Protein AF-A0A182VSD7-F1 (afdb_monomer_lite)

Secondary structure (DSSP, 8-state):
----------S---------S-----S-------------------HHHHHHHHHHHTT--HHHHHHHHHHHHHHS-----SSHHHHTT--S-GGGTEEEETTEEEEE--HHHHHHHHTTT----TT-EEEEEEEE--EEEETTEEEEEEEEEEEETT-TTSPPEEEEEEEESSS-S-HHHHHHHHHHHHHHHHHH-EEETTEEEEEEEEEEE--HHHHHHHHT---TTSTT--SSB-PPPEEETTEEE-----SPBPPHHHHHTT------PPTT----TT-S--EEEBTT--EEEEEEEEE-SS-EEEEEEEES--EES--SSS-GGGGT-EE--GGGEEEEEEEEEGGGB-

Organism: NCBI:txid112268

Foldseek 3Di:
DDDDDDDDDDDDDFPDDPCQDDDDDDDDDDDDDDDDDDDDDDPPDQPLNVLLCVCVVVSHDQVVSLVVQVVCVVVHVRPDDNGVCVSNVPPPCPVVQWDDDVFFIKGFDADLNQCQGQCQVPDDDLAAEWAKEWEWEWAQGTPPALKIKTWTWIDTPPCPVRDITTGMITIHSDPHPDLCVHCVVVVVRVVVCQVFAHAYPNGGYHYDYPYYDYDQVRVCVNVVHDGCQAQCRDPFFRAGFDQDPNGTDRPDPPGHTDDPVCVLQCVDDDDDADDVFDDDPPDPPQWFAFPVLWIWGWDGWDDDPPWIKTKTWTQQDWDFPDPPPHTSVSNSDTDGDPVRTHPDIDIDTPVRTD

Structure (mmCIF, N/CA/C/O backbone):
data_AF-A0A182VSD7-F1
#
_entry.id   AF-A0A182VSD7-F1
#
loop_
_atom_site.group_PDB
_atom_site.id
_atom_site.type_symbol
_atom_site.label_atom_id
_atom_site.label_alt_id
_atom_site.label_comp_id
_atom_site.label_asym_id
_atom_site.label_entity_id
_atom_site.label_seq_id
_atom_site.pdbx_PDB_ins_code
_atom_site.Cartn_x
_atom_site.Cartn_y
_atom_site.Cartn_z
_atom_site.occupancy
_atom_site.B_iso_or_equiv
_atom_site.auth_seq_id
_atom_site.auth_comp_id
_atom_site.auth_asym_id
_atom_site.auth_atom_id
_atom_site.pdbx_PDB_model_num
ATOM 1 N N . MET A 1 1 ? -5.574 52.773 6.827 1.00 26.38 1 MET A N 1
ATOM 2 C CA . MET A 1 1 ? -6.339 51.513 6.931 1.00 26.38 1 MET A CA 1
ATOM 3 C C . MET A 1 1 ? -5.370 50.406 7.331 1.00 26.38 1 MET A C 1
ATOM 5 O O . MET A 1 1 ? -4.416 50.202 6.598 1.00 26.38 1 MET A O 1
ATOM 9 N N . SER A 1 2 ? -5.557 49.868 8.552 1.00 27.86 2 SER A N 1
ATOM 10 C CA . SER A 1 2 ? -4.953 48.666 9.195 1.00 27.86 2 SER A CA 1
ATOM 11 C C . SER A 1 2 ? -3.514 48.288 8.785 1.00 27.86 2 SER A C 1
ATOM 13 O O . SER A 1 2 ? -3.311 47.768 7.696 1.00 27.86 2 SER A O 1
ATOM 15 N N . LYS A 1 3 ? -2.428 48.509 9.543 1.00 22.25 3 LYS A N 1
ATOM 16 C CA . LYS A 1 3 ? -2.135 48.246 10.973 1.00 22.25 3 LYS A CA 1
ATOM 17 C C . LYS A 1 3 ? -2.594 46.872 11.489 1.00 22.25 3 LYS A C 1
ATOM 19 O O . LYS A 1 3 ? -3.781 46.580 11.423 1.00 22.25 3 LYS A O 1
ATOM 24 N N . GLN A 1 4 ? -1.624 46.184 12.124 1.00 22.81 4 GLN A N 1
ATOM 25 C CA . GLN A 1 4 ? -1.716 45.064 13.086 1.00 22.81 4 GLN A CA 1
ATOM 26 C C . GLN A 1 4 ? -1.918 43.659 12.460 1.00 22.81 4 GLN A C 1
ATOM 28 O O . GLN A 1 4 ? -2.940 43.416 11.846 1.00 22.81 4 GLN A O 1
ATOM 33 N N . TRP A 1 5 ? -1.004 42.675 12.534 1.00 20.84 5 TRP A N 1
ATOM 34 C CA . TRP A 1 5 ? 0.041 42.360 13.521 1.00 20.84 5 TRP A CA 1
ATOM 35 C C . TRP A 1 5 ? 1.254 41.640 12.894 1.00 20.84 5 TRP A C 1
ATOM 37 O O . TRP A 1 5 ? 1.109 40.665 12.164 1.00 20.84 5 TRP A O 1
ATOM 47 N N . ASN A 1 6 ? 2.451 42.100 13.257 1.00 21.78 6 ASN A N 1
ATOM 48 C CA . ASN A 1 6 ? 3.720 41.375 13.172 1.00 21.78 6 ASN A CA 1
ATOM 49 C C . ASN A 1 6 ? 4.036 40.797 14.569 1.00 21.78 6 ASN A C 1
ATOM 51 O O . ASN A 1 6 ? 3.666 41.423 15.565 1.00 21.78 6 ASN A O 1
ATOM 55 N N . THR A 1 7 ? 4.887 39.758 14.621 1.00 22.27 7 THR A N 1
ATOM 56 C CA . THR A 1 7 ? 5.664 39.264 15.798 1.00 22.27 7 THR A CA 1
ATOM 57 C C . THR A 1 7 ? 4.854 38.393 16.779 1.00 22.27 7 THR A C 1
ATOM 59 O O . THR A 1 7 ? 3.873 38.853 17.336 1.00 22.27 7 THR A O 1
ATOM 62 N N . VAL A 1 8 ? 5.149 37.110 17.038 1.00 22.02 8 VAL A N 1
ATOM 63 C CA . VAL A 1 8 ? 6.416 36.493 17.472 1.00 22.02 8 VAL A CA 1
ATOM 64 C C . VAL A 1 8 ? 6.520 35.067 16.905 1.00 22.02 8 VAL A C 1
ATOM 66 O O . VAL A 1 8 ? 5.714 34.197 17.217 1.00 22.02 8 VAL A O 1
ATOM 69 N N . VAL A 1 9 ? 7.539 34.815 16.082 1.00 25.80 9 VAL A N 1
ATOM 70 C CA . VAL A 1 9 ? 7.894 33.482 15.574 1.00 25.80 9 VAL A CA 1
ATOM 71 C C . VAL A 1 9 ? 8.989 32.919 16.475 1.00 25.80 9 VAL A C 1
ATOM 73 O O . VAL A 1 9 ? 10.157 33.254 16.300 1.00 25.80 9 VAL A O 1
ATOM 76 N N . LYS A 1 10 ? 8.612 32.101 17.460 1.00 22.38 10 LYS A N 1
ATOM 77 C CA . LYS A 1 10 ? 9.481 31.124 18.138 1.00 22.38 10 LYS A CA 1
ATOM 78 C C . LYS A 1 10 ? 8.613 30.138 18.933 1.00 22.38 10 LYS A C 1
ATOM 80 O O . LYS A 1 10 ? 7.819 30.567 19.763 1.00 22.38 10 LYS A O 1
ATOM 85 N N . SER A 1 11 ? 8.867 28.846 18.689 1.00 20.89 11 SER A N 1
ATOM 86 C CA . SER A 1 11 ? 8.422 27.635 19.418 1.00 20.89 11 SER A CA 1
ATOM 87 C C . SER A 1 11 ? 7.326 26.778 18.745 1.00 20.89 11 SER A C 1
ATOM 89 O O . SER A 1 11 ? 6.138 27.004 18.904 1.00 20.89 11 SER A O 1
ATOM 91 N N . THR A 1 12 ? 7.801 25.737 18.046 1.00 21.42 12 THR A N 1
ATOM 92 C CA . THR A 1 12 ? 7.261 24.356 18.022 1.00 21.42 12 THR A CA 1
ATOM 93 C C . THR A 1 12 ? 5.964 24.034 17.248 1.00 21.42 12 THR A C 1
ATOM 95 O O . THR A 1 12 ? 4.852 24.125 17.745 1.00 21.42 12 THR A O 1
ATOM 98 N N . ILE A 1 13 ? 6.180 23.552 16.017 1.00 22.30 13 ILE A N 1
ATOM 99 C CA . ILE A 1 13 ? 5.551 22.416 15.301 1.00 22.30 13 ILE A CA 1
ATOM 100 C C . ILE A 1 13 ? 4.433 21.658 16.053 1.00 22.30 13 ILE A C 1
ATOM 102 O O . ILE A 1 13 ? 4.729 21.046 17.067 1.00 22.30 13 ILE A O 1
ATOM 106 N N . VAL A 1 14 ? 3.231 21.558 15.461 1.00 22.22 14 VAL A N 1
ATOM 107 C CA . VAL A 1 14 ? 2.546 20.315 15.007 1.00 22.22 14 VAL A CA 1
ATOM 108 C C . VAL A 1 14 ? 1.333 20.742 14.169 1.00 22.22 14 VAL A C 1
ATOM 110 O O . VAL A 1 14 ? 0.416 21.377 14.672 1.00 22.22 14 VAL A O 1
ATOM 113 N N . MET A 1 15 ? 1.314 20.389 12.884 1.00 22.20 15 MET A N 1
ATOM 114 C CA . MET A 1 15 ? 0.132 20.529 12.029 1.00 22.20 15 MET A CA 1
ATOM 115 C C . MET A 1 15 ? 0.009 19.275 11.159 1.00 22.20 15 MET A C 1
ATOM 117 O O . MET A 1 15 ? 0.168 19.316 9.945 1.00 22.20 15 MET A O 1
ATOM 121 N N . ILE A 1 16 ? -0.242 18.156 11.836 1.00 24.41 16 ILE A N 1
ATOM 122 C CA . ILE A 1 16 ? -1.159 17.111 11.387 1.00 24.41 16 ILE A CA 1
ATOM 123 C C . ILE A 1 16 ? -2.093 16.884 12.560 1.00 24.41 16 ILE A C 1
ATOM 125 O O . ILE A 1 16 ? -1.619 16.541 13.635 1.00 24.41 16 ILE A O 1
ATOM 129 N N . LEU A 1 17 ? -3.384 17.117 12.349 1.00 22.53 17 LEU A N 1
ATOM 130 C CA . LEU A 1 17 ? -4.495 16.586 13.134 1.00 22.53 17 LEU A CA 1
ATOM 131 C C . LEU A 1 17 ? -5.787 16.900 12.355 1.00 22.53 17 LEU A C 1
ATOM 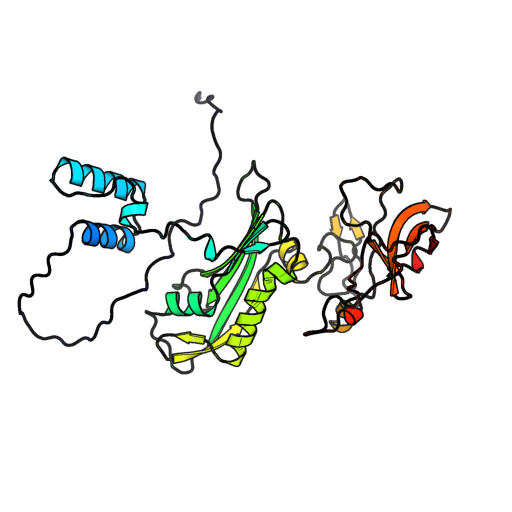133 O O . LEU A 1 17 ? -6.493 17.859 12.635 1.00 22.53 17 LEU A O 1
ATOM 137 N N . MET A 1 18 ? -6.076 16.086 11.341 1.00 22.00 18 MET A N 1
ATOM 138 C CA . MET A 1 18 ? -7.456 15.697 11.030 1.00 22.00 18 MET A CA 1
ATOM 139 C C . MET A 1 18 ? -7.531 14.174 11.146 1.00 22.00 18 MET A C 1
ATOM 141 O O . MET A 1 18 ? -7.678 13.442 10.179 1.00 22.00 18 MET A O 1
ATOM 145 N N . MET A 1 19 ? -7.293 13.724 12.376 1.00 23.72 19 MET A N 1
ATOM 146 C CA . MET A 1 19 ? -7.719 12.445 12.940 1.00 23.72 19 MET A CA 1
ATOM 147 C C . MET A 1 19 ? -7.783 12.661 14.460 1.00 23.72 19 MET A C 1
ATOM 149 O O . MET A 1 19 ? -6.848 12.395 15.207 1.00 23.72 19 MET A O 1
ATOM 153 N N . ARG A 1 20 ? -8.869 13.316 14.856 1.00 23.83 20 ARG A N 1
ATOM 154 C CA . ARG A 1 20 ? -9.459 13.467 16.192 1.00 23.83 20 ARG A CA 1
ATOM 155 C C . ARG A 1 20 ? -10.946 13.581 15.855 1.00 23.83 20 ARG A C 1
ATOM 157 O O . ARG A 1 20 ? -11.295 14.465 15.084 1.00 23.83 20 ARG A O 1
ATOM 164 N N . ASP A 1 21 ? -11.843 12.678 16.196 1.00 26.23 21 ASP A N 1
ATOM 165 C CA . ASP A 1 21 ? -11.829 11.605 17.173 1.00 26.23 21 ASP A CA 1
ATOM 166 C C . ASP A 1 21 ? -12.885 10.588 16.722 1.00 26.23 21 ASP A C 1
ATOM 168 O O . ASP A 1 21 ? -14.060 10.936 16.713 1.00 26.23 21 ASP A O 1
ATOM 172 N N . VAL A 1 22 ? -12.489 9.376 16.332 1.00 26.02 22 VAL A N 1
ATOM 173 C CA . VAL A 1 22 ? -13.340 8.171 16.335 1.00 26.02 22 VAL A CA 1
ATOM 174 C C . VAL A 1 22 ? -12.372 6.995 16.333 1.00 26.02 22 VAL A C 1
ATOM 176 O O . VAL A 1 22 ? -11.697 6.799 15.336 1.00 26.02 22 VAL A O 1
ATOM 179 N N . PHE A 1 23 ? -12.202 6.316 17.463 1.00 23.83 23 PHE A N 1
ATOM 180 C CA . PHE A 1 23 ? -11.797 4.906 17.588 1.00 23.83 23 PHE A CA 1
ATOM 181 C C . PHE A 1 23 ? -11.656 4.618 19.083 1.00 23.83 23 PHE A C 1
ATOM 183 O O . PHE A 1 23 ? -10.552 4.672 19.620 1.00 23.83 23 PHE A O 1
ATOM 190 N N . PHE A 1 24 ? -12.780 4.377 19.761 1.00 23.77 24 PHE A N 1
ATOM 191 C CA . PHE A 1 24 ? -12.901 3.334 20.786 1.00 23.77 24 PHE A CA 1
ATOM 192 C C . PHE A 1 24 ? -14.324 3.309 21.354 1.00 23.77 24 PHE A C 1
ATOM 194 O O . PHE A 1 24 ? -14.708 4.241 22.052 1.00 23.77 24 PHE A O 1
ATOM 201 N N . ILE A 1 25 ? -15.047 2.237 21.038 1.00 22.42 25 ILE A N 1
ATOM 202 C CA . ILE A 1 25 ? -16.186 1.555 21.688 1.00 22.42 25 ILE A CA 1
ATOM 203 C C . ILE A 1 25 ? -16.702 0.703 20.511 1.00 22.42 25 ILE A C 1
ATOM 205 O O . ILE A 1 25 ? -17.089 1.267 19.503 1.00 22.42 25 ILE A O 1
ATOM 209 N N . ASP A 1 26 ? -16.448 -0.605 20.450 1.00 23.33 26 ASP A N 1
ATOM 210 C CA . ASP A 1 26 ? -17.135 -1.567 21.307 1.00 23.33 26 ASP A CA 1
ATOM 211 C C . ASP A 1 26 ? -16.256 -2.631 21.940 1.00 23.33 26 ASP A C 1
ATOM 213 O O . ASP A 1 26 ? -15.669 -3.493 21.289 1.00 23.33 26 ASP A O 1
ATOM 217 N N . TYR A 1 27 ? -16.265 -2.625 23.265 1.00 26.83 27 TYR A N 1
ATOM 218 C CA . TYR A 1 27 ? -16.143 -3.854 24.021 1.00 26.83 27 TYR A CA 1
ATOM 219 C C . TYR A 1 27 ? -17.013 -3.697 25.269 1.00 26.83 27 TYR A C 1
ATOM 221 O O . TYR A 1 27 ? -16.770 -2.796 26.073 1.00 26.83 27 TYR A O 1
ATOM 229 N N . LEU A 1 28 ? -17.984 -4.608 25.395 1.00 27.83 28 LEU A N 1
ATOM 230 C CA . LEU A 1 28 ? -18.930 -4.818 26.499 1.00 27.83 28 LEU A CA 1
ATOM 231 C C . LEU A 1 28 ? -20.145 -3.882 26.522 1.00 27.83 28 LEU A C 1
ATOM 233 O O . LEU A 1 28 ? -20.058 -2.766 27.023 1.00 27.83 28 LEU A O 1
ATOM 237 N N . ILE A 1 29 ? -21.286 -4.406 26.064 1.00 25.20 29 ILE A N 1
ATOM 238 C CA . ILE A 1 29 ? -22.484 -4.669 26.882 1.00 25.20 29 ILE A CA 1
ATOM 239 C C . ILE A 1 29 ? -23.302 -5.740 26.133 1.00 25.20 29 ILE A C 1
ATOM 241 O O . ILE A 1 29 ? -23.737 -5.519 25.008 1.00 25.20 29 ILE A O 1
ATOM 245 N N . GLU A 1 30 ? -23.462 -6.916 26.742 1.00 29.72 30 GLU A N 1
ATOM 246 C CA . GLU A 1 30 ? -24.570 -7.822 26.425 1.00 29.72 30 GLU A CA 1
ATOM 247 C C . GLU A 1 30 ? -25.862 -7.121 26.863 1.00 29.72 30 GLU A C 1
ATOM 249 O O . GLU A 1 30 ? -25.995 -6.768 28.035 1.00 29.72 30 GLU A O 1
ATOM 254 N N . SER A 1 31 ? -26.800 -6.898 25.943 1.00 28.53 31 SER A N 1
ATOM 255 C CA . SER A 1 31 ? -28.176 -6.529 26.281 1.00 28.53 31 SER A CA 1
ATOM 256 C C . SER A 1 31 ? -29.103 -7.665 25.862 1.00 28.53 31 SER A C 1
ATOM 258 O O . SER A 1 31 ? -29.384 -7.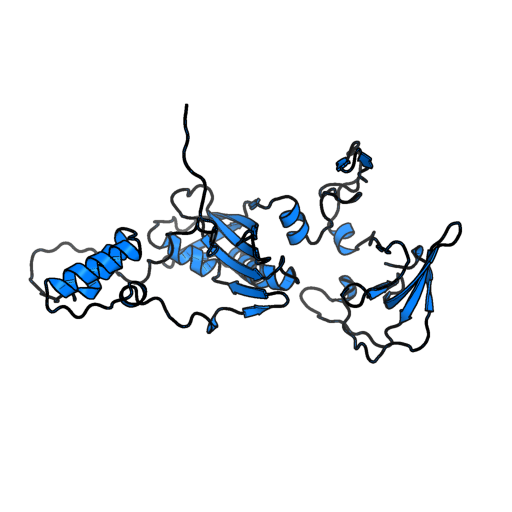857 24.679 1.00 28.53 31 SER A O 1
ATOM 260 N N . SER A 1 32 ? -29.546 -8.447 26.843 1.00 28.36 32 SER A N 1
ATOM 261 C CA . SER A 1 32 ? -30.784 -9.214 26.760 1.00 28.36 32 SER A CA 1
ATOM 262 C C . SER A 1 32 ? -31.925 -8.295 27.193 1.00 28.36 32 SER A C 1
ATOM 264 O O . SER A 1 32 ? -31.972 -7.889 28.356 1.00 28.36 32 SER A O 1
ATOM 266 N N . ASP A 1 33 ? -32.805 -7.953 26.258 1.00 30.44 33 ASP A N 1
ATOM 267 C CA . ASP A 1 33 ? -34.030 -7.202 26.520 1.00 30.44 33 ASP A CA 1
ATOM 268 C C . ASP A 1 33 ? -35.103 -8.141 27.087 1.00 30.44 33 ASP A C 1
ATOM 270 O O . ASP A 1 33 ? -35.626 -8.975 26.354 1.00 30.44 33 ASP A O 1
ATOM 274 N N . GLU A 1 34 ? -35.471 -7.975 28.358 1.00 30.81 34 GLU A N 1
ATOM 275 C CA . GLU A 1 34 ? -36.829 -8.267 28.832 1.00 30.81 34 GLU A CA 1
ATOM 276 C C . GLU A 1 34 ? -37.270 -7.155 29.798 1.00 30.81 34 GLU A C 1
ATOM 278 O O . GLU A 1 34 ? -36.647 -6.900 30.829 1.00 30.81 34 GLU A O 1
ATOM 283 N N . GLU A 1 35 ? -38.337 -6.452 29.416 1.00 36.94 35 GLU A N 1
ATOM 284 C CA . GLU A 1 35 ? -39.030 -5.444 30.216 1.00 36.94 35 GLU A CA 1
ATOM 285 C C . GLU A 1 35 ? -39.763 -6.113 31.387 1.00 36.94 35 GLU A C 1
ATOM 287 O O . GLU A 1 35 ? -40.806 -6.725 31.168 1.00 36.94 35 GLU A O 1
ATOM 292 N N . GLN A 1 36 ? -39.287 -5.948 32.627 1.00 28.50 36 GLN A N 1
ATOM 293 C CA . GLN A 1 36 ? -40.135 -6.037 33.823 1.00 28.50 36 GLN A CA 1
ATOM 294 C C . GLN A 1 36 ? -39.717 -5.023 34.895 1.00 28.50 36 GLN A C 1
ATOM 296 O O . GLN A 1 36 ? -38.549 -4.673 35.058 1.00 28.50 36 GLN A O 1
ATOM 301 N N . GLU A 1 37 ? -40.738 -4.504 35.570 1.00 29.53 37 GLU A N 1
ATOM 302 C CA . GLU A 1 37 ? -40.733 -3.367 36.481 1.00 29.53 37 GLU A CA 1
ATOM 303 C C . GLU A 1 37 ? -39.852 -3.551 37.729 1.00 29.53 37 GLU A C 1
ATOM 305 O O . GLU A 1 37 ? -39.796 -4.615 38.333 1.00 29.53 37 GLU A O 1
ATOM 310 N N . ALA A 1 38 ? -39.220 -2.438 38.117 1.00 34.38 38 ALA A N 1
ATOM 311 C CA . ALA A 1 38 ? -38.738 -2.060 39.446 1.00 34.38 38 ALA A CA 1
ATOM 312 C C . ALA A 1 38 ? -38.321 -3.176 40.428 1.00 34.38 38 ALA A C 1
ATOM 314 O O . ALA A 1 38 ? -39.108 -3.599 41.267 1.00 34.38 38 ALA A O 1
ATOM 315 N N . GLU A 1 39 ? -37.012 -3.442 40.498 1.00 28.22 39 GLU A N 1
ATOM 316 C CA . GLU A 1 39 ? -36.363 -3.740 41.777 1.00 28.22 39 GLU A CA 1
ATOM 317 C C . GLU A 1 39 ? -34.960 -3.120 41.850 1.00 28.22 39 GLU A C 1
ATOM 319 O O . GLU A 1 39 ? -34.133 -3.173 40.940 1.00 28.22 39 GLU A O 1
ATOM 324 N N . GLN A 1 40 ? -34.742 -2.418 42.952 1.00 39.00 40 GLN A N 1
ATOM 325 C CA . GLN A 1 40 ? -33.703 -1.428 43.161 1.00 39.00 40 GLN A CA 1
ATOM 326 C C . GLN A 1 40 ? -32.383 -2.099 43.556 1.00 39.00 40 GLN A C 1
ATOM 328 O O . GLN A 1 40 ? -32.070 -2.211 44.736 1.00 39.00 40 GLN A O 1
ATOM 333 N N . ASN A 1 41 ? -31.574 -2.501 42.573 1.00 28.16 41 ASN A N 1
ATOM 334 C CA . ASN A 1 41 ? -30.192 -2.927 42.813 1.00 28.16 41 ASN A CA 1
ATOM 335 C C . ASN A 1 41 ? -29.226 -1.758 42.597 1.00 28.16 41 ASN A C 1
ATOM 337 O O . ASN A 1 41 ? -28.762 -1.461 41.499 1.00 28.16 41 ASN A O 1
ATOM 341 N N . ASN A 1 42 ? -28.958 -1.067 43.701 1.00 35.56 42 ASN A N 1
ATOM 342 C CA . ASN A 1 42 ? -28.087 0.093 43.811 1.00 35.56 42 ASN A CA 1
ATOM 343 C C . ASN A 1 42 ? -26.607 -0.324 43.650 1.00 35.56 42 ASN A C 1
ATOM 345 O O . ASN A 1 42 ? -25.880 -0.466 44.631 1.00 35.56 42 ASN A O 1
ATOM 349 N N . THR A 1 43 ? -26.143 -0.561 42.420 1.00 39.31 43 THR A N 1
ATOM 350 C CA . THR A 1 43 ? -24.701 -0.620 42.139 1.00 39.31 43 THR A CA 1
ATOM 351 C C . THR A 1 43 ? -24.173 0.809 42.064 1.00 39.31 43 THR A C 1
ATOM 353 O O . THR A 1 43 ? -24.402 1.499 41.070 1.00 39.31 43 THR A O 1
ATOM 356 N N . GLU A 1 44 ? -23.490 1.273 43.113 1.00 41.84 44 GLU A N 1
ATOM 357 C CA . GLU A 1 44 ? -22.767 2.550 43.105 1.00 41.84 44 GLU A CA 1
ATOM 358 C C . GLU A 1 44 ? -21.820 2.607 41.896 1.00 41.84 44 GLU A C 1
ATOM 360 O O . GLU A 1 44 ? -20.754 1.989 41.873 1.00 41.84 44 GLU A O 1
ATOM 365 N N . PHE A 1 45 ? -22.195 3.360 40.864 1.00 55.25 45 PHE A N 1
ATOM 366 C CA . PHE A 1 45 ? -21.272 3.677 39.786 1.00 55.25 45 PHE A CA 1
ATOM 367 C C . PHE A 1 45 ? -20.210 4.635 40.314 1.00 55.25 45 PHE A C 1
ATOM 369 O O . PHE A 1 45 ? -20.526 5.732 40.775 1.00 55.25 45 PHE A O 1
ATOM 376 N N . SER A 1 46 ? -18.936 4.248 40.217 1.00 78.06 46 SER A N 1
ATOM 377 C CA . SER A 1 46 ? -17.854 5.148 40.607 1.00 78.06 46 SER A CA 1
ATOM 378 C C . SER A 1 46 ? -17.906 6.427 39.758 1.00 78.06 46 SER A C 1
ATOM 380 O O . SER A 1 46 ? -18.153 6.388 38.548 1.00 78.06 46 SER A O 1
ATOM 382 N N . VAL A 1 47 ? -17.640 7.580 40.380 1.00 80.19 47 VAL A N 1
ATOM 383 C CA . VAL A 1 47 ? -17.602 8.888 39.696 1.00 80.19 47 VAL A CA 1
ATOM 384 C C . VAL A 1 47 ? -16.647 8.860 38.494 1.00 80.19 47 VAL A C 1
ATOM 386 O O . VAL A 1 47 ? -16.908 9.493 37.473 1.00 80.19 47 VAL A O 1
ATOM 389 N N . GLN A 1 48 ? -15.572 8.065 38.576 1.00 84.12 48 GLN A N 1
ATOM 390 C CA . GLN A 1 48 ? -14.641 7.844 37.469 1.00 84.12 48 GLN A CA 1
ATOM 391 C C . GLN A 1 48 ? -15.303 7.145 36.274 1.00 84.12 48 GLN A C 1
ATOM 393 O O . GLN A 1 48 ? -15.098 7.572 35.140 1.00 84.12 48 GLN A O 1
ATOM 398 N N . ASP A 1 49 ? -16.104 6.103 36.503 1.00 81.69 49 ASP A N 1
ATOM 399 C CA . ASP A 1 49 ? -16.747 5.337 35.428 1.00 81.69 49 ASP A CA 1
ATOM 400 C C . ASP A 1 49 ? -17.884 6.114 34.759 1.00 81.69 49 ASP A C 1
ATOM 402 O O . ASP A 1 49 ? -18.121 5.959 33.558 1.00 81.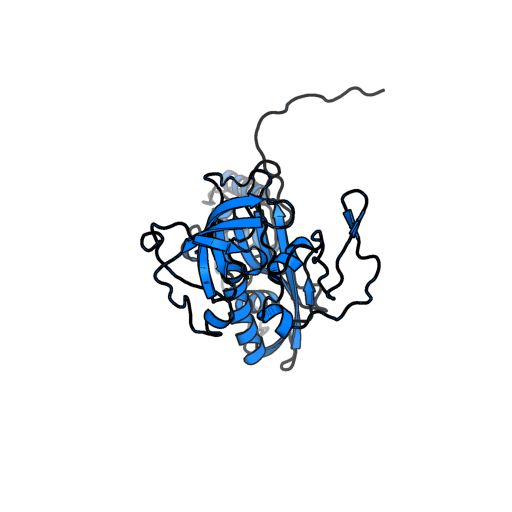69 49 ASP A O 1
ATOM 406 N N . ALA A 1 50 ? -18.582 6.963 35.517 1.00 83.56 50 ALA A N 1
ATOM 407 C CA . ALA A 1 50 ? -19.580 7.883 34.979 1.00 83.56 50 ALA A CA 1
ATOM 408 C C . ALA A 1 50 ? -18.925 8.958 34.093 1.00 83.56 50 ALA A C 1
ATOM 410 O O . ALA A 1 50 ? -19.319 9.134 32.939 1.00 83.56 50 ALA A O 1
ATOM 411 N N . LEU A 1 51 ? -17.865 9.610 34.587 1.00 87.25 51 LEU A N 1
ATOM 412 C CA . LEU A 1 51 ? -17.100 10.606 33.827 1.00 87.25 51 LEU A CA 1
ATOM 413 C C . LEU A 1 51 ? -16.462 10.015 32.574 1.00 87.25 51 LEU A C 1
ATOM 415 O O . LEU A 1 51 ? -16.495 10.634 31.515 1.00 87.25 51 LEU A O 1
ATOM 419 N N . ARG A 1 52 ? -15.905 8.806 32.676 1.00 82.88 52 ARG A N 1
ATOM 420 C CA . ARG A 1 52 ? -15.332 8.090 31.537 1.00 82.88 52 ARG A CA 1
ATOM 421 C C . ARG A 1 52 ? -16.389 7.844 30.459 1.00 82.88 52 ARG A C 1
ATOM 423 O O . ARG A 1 52 ? -16.138 8.142 29.297 1.00 82.88 52 ARG A O 1
ATOM 430 N N . ARG A 1 53 ? -17.567 7.327 30.823 1.00 79.25 53 ARG A N 1
ATOM 431 C CA . ARG A 1 53 ? -18.653 7.076 29.859 1.00 79.25 53 ARG A CA 1
ATOM 432 C C . ARG A 1 53 ? -19.178 8.357 29.235 1.00 79.25 53 ARG A C 1
ATOM 434 O O . ARG A 1 53 ? -19.387 8.392 28.027 1.00 79.25 53 ARG A O 1
ATOM 441 N N . TRP A 1 54 ? -19.332 9.420 30.016 1.00 88.31 54 TRP A N 1
ATOM 442 C CA . TRP A 1 54 ? -19.684 10.731 29.480 1.00 88.31 54 TRP A CA 1
ATOM 443 C C . TRP A 1 54 ? -18.641 11.223 28.467 1.00 88.31 54 TRP A C 1
ATOM 445 O O . TRP A 1 54 ? -18.997 11.571 27.343 1.00 88.31 54 TRP A O 1
ATOM 455 N N . ALA A 1 55 ? -17.358 11.168 28.834 1.00 85.12 55 ALA A N 1
ATOM 456 C CA . ALA A 1 55 ? -16.263 11.638 27.996 1.00 85.12 55 ALA A CA 1
ATOM 457 C C . ALA A 1 55 ? -16.215 10.910 26.647 1.00 85.12 55 ALA A C 1
ATOM 459 O O . ALA A 1 55 ? -16.047 11.553 25.614 1.00 85.12 55 ALA A O 1
ATOM 460 N N . ILE A 1 56 ? -16.410 9.586 26.655 1.00 73.62 56 ILE A N 1
ATOM 461 C CA . ILE A 1 56 ? -16.392 8.790 25.425 1.00 73.62 56 ILE A CA 1
ATOM 462 C C . ILE A 1 56 ? -17.688 8.982 24.624 1.00 73.62 56 ILE A C 1
ATOM 464 O O . ILE A 1 56 ? -17.630 9.288 23.438 1.00 73.62 56 ILE A O 1
ATOM 468 N N . SER A 1 57 ? -18.862 8.881 25.258 1.00 67.69 57 SER A N 1
ATOM 469 C CA . SER A 1 57 ? -20.157 8.990 24.557 1.00 67.69 57 SER A CA 1
ATOM 470 C C . SER A 1 57 ? -20.396 10.358 23.915 1.00 67.69 57 SER A C 1
ATOM 472 O O . SER A 1 57 ? -21.113 10.460 22.923 1.00 67.69 57 SER A O 1
ATOM 474 N N . LYS A 1 58 ? -19.815 11.423 24.478 1.00 78.00 58 LYS A N 1
ATOM 475 C CA . LYS A 1 58 ? -19.920 12.791 23.954 1.00 78.00 58 LYS A CA 1
ATOM 476 C C . LYS A 1 58 ? -18.672 13.261 23.221 1.00 78.00 58 LYS A C 1
ATOM 478 O O . LYS A 1 58 ? -18.585 14.452 22.932 1.00 78.00 58 LYS A O 1
ATOM 483 N N . ASN A 1 59 ? -17.735 12.357 22.938 1.00 70.50 59 ASN A N 1
ATOM 484 C CA . ASN A 1 59 ? -16.513 12.637 22.192 1.00 70.50 59 ASN A CA 1
ATOM 485 C C . ASN A 1 59 ? -15.767 13.890 22.696 1.00 70.50 59 ASN A C 1
ATOM 487 O O . ASN A 1 59 ? -15.496 14.832 21.952 1.00 70.50 59 ASN A O 1
ATOM 491 N N . GLN A 1 60 ? -15.547 13.955 24.009 1.00 83.88 60 GLN A N 1
ATOM 492 C CA . GLN A 1 60 ? -15.000 15.139 24.669 1.00 83.88 60 GLN A CA 1
ATOM 493 C C . GLN A 1 60 ? -13.489 15.254 24.466 1.00 83.88 60 GLN A C 1
ATOM 495 O O . GLN A 1 60 ? -12.766 14.258 24.433 1.00 83.88 60 GLN A O 1
ATOM 500 N N . THR A 1 61 ? -12.992 16.489 24.395 1.00 80.69 61 THR A N 1
ATOM 501 C CA . THR A 1 61 ? -11.551 16.738 24.269 1.00 80.69 61 THR A CA 1
ATOM 502 C C . THR A 1 61 ? -10.821 16.446 25.581 1.00 80.69 61 THR A C 1
ATOM 504 O O . THR A 1 61 ? -11.397 16.572 26.662 1.00 80.69 61 THR A O 1
ATOM 507 N N . TYR A 1 62 ? -9.526 16.113 25.513 1.00 80.06 62 TYR A N 1
ATOM 508 C CA . TYR A 1 62 ? -8.706 15.937 26.720 1.00 80.06 62 TYR A CA 1
ATOM 509 C C . TYR A 1 62 ? -8.737 17.167 27.634 1.00 80.06 62 TYR A C 1
ATOM 511 O O . TYR A 1 62 ? -8.833 17.002 28.842 1.00 80.06 62 TYR A O 1
ATOM 519 N N . GLU A 1 63 ? -8.714 18.373 27.061 1.00 85.94 63 GLU A N 1
ATOM 520 C CA . GLU A 1 63 ? -8.772 19.631 27.812 1.00 85.94 63 GLU A CA 1
ATOM 521 C C . GLU A 1 63 ? -10.086 19.750 28.592 1.00 85.94 63 GLU A C 1
ATOM 523 O O . GLU A 1 63 ? -10.066 19.945 29.804 1.00 85.94 63 GLU A O 1
ATOM 528 N N . SER A 1 64 ? -11.223 19.510 27.932 1.00 86.00 64 SER A N 1
ATOM 529 C CA . SER A 1 64 ? -12.542 19.539 28.577 1.00 86.00 64 SER A CA 1
ATOM 530 C C . SER A 1 64 ? -12.668 18.483 29.680 1.00 86.00 64 SER A C 1
ATOM 532 O O . SER A 1 64 ? -13.230 18.746 30.742 1.00 86.00 64 SER A O 1
ATOM 534 N N . ILE A 1 65 ? -12.124 17.281 29.461 1.00 88.81 65 ILE A N 1
ATOM 535 C CA . ILE A 1 65 ? -12.121 16.216 30.473 1.00 88.81 65 ILE A CA 1
ATOM 536 C C . ILE A 1 65 ? -11.250 16.623 31.670 1.00 88.81 65 ILE A C 1
ATOM 538 O O . ILE A 1 65 ? -11.651 16.423 32.815 1.00 88.81 65 ILE A O 1
ATOM 542 N N . GLU A 1 66 ? -10.068 17.197 31.435 1.00 91.31 66 GLU A N 1
ATOM 543 C CA . GLU A 1 66 ? -9.157 17.649 32.493 1.00 91.31 66 GLU A CA 1
ATOM 544 C C . GLU A 1 66 ? -9.741 18.800 33.315 1.00 91.31 66 GLU A C 1
ATOM 546 O O . GLU A 1 66 ? -9.651 18.750 34.545 1.00 91.31 66 GLU A O 1
ATOM 551 N N . GLU A 1 67 ? -10.403 19.760 32.664 1.00 92.94 67 GLU A N 1
ATOM 552 C CA . GLU A 1 67 ? -11.105 20.874 33.306 1.00 92.94 67 GLU A CA 1
ATOM 553 C C . GLU A 1 67 ? -12.247 20.371 34.199 1.00 92.94 67 GLU A C 1
ATOM 555 O O . GLU A 1 67 ? -12.316 20.709 35.382 1.00 92.94 67 GLU A O 1
ATOM 560 N N . VAL A 1 68 ? -13.098 19.474 33.687 1.00 91.94 68 VAL A N 1
ATOM 561 C CA . VAL A 1 68 ? -14.190 18.876 34.473 1.00 91.94 68 VAL A CA 1
ATOM 562 C C . VAL A 1 68 ? -13.646 18.069 35.652 1.00 91.94 68 VAL A C 1
ATOM 564 O O . VAL A 1 68 ? -14.136 18.201 36.777 1.00 91.94 68 VAL A O 1
ATOM 567 N N . MET A 1 69 ? -12.599 17.265 35.446 1.00 92.19 69 MET A N 1
ATOM 568 C CA . MET A 1 69 ? -11.960 16.548 36.551 1.00 92.19 69 MET A CA 1
ATOM 569 C C . MET A 1 69 ? -11.340 17.510 37.571 1.00 92.19 69 MET A C 1
ATOM 571 O O . MET A 1 69 ? -11.337 17.205 38.763 1.00 92.19 69 MET A O 1
ATOM 575 N N . GLU A 1 70 ? -10.811 18.659 37.143 1.00 92.31 70 GLU A N 1
ATOM 576 C CA . GLU A 1 70 ? -10.291 19.684 38.046 1.00 92.31 70 GLU A CA 1
ATOM 577 C C . GLU A 1 70 ? -11.386 20.318 38.893 1.00 92.31 70 GLU A C 1
ATOM 579 O O . GLU A 1 70 ? -11.226 20.400 40.113 1.00 92.31 70 GLU A O 1
ATOM 584 N N . ILE A 1 71 ? -12.505 20.696 38.276 1.00 90.94 71 ILE A N 1
ATOM 585 C CA . ILE A 1 71 ? -13.674 21.218 38.984 1.00 90.94 71 ILE A CA 1
ATOM 586 C C . ILE A 1 71 ? -14.119 20.206 40.041 1.00 90.94 71 ILE A C 1
ATOM 588 O O . ILE A 1 71 ? -14.225 20.556 41.214 1.00 90.94 71 ILE A O 1
ATOM 592 N N . ILE A 1 72 ? -14.280 18.934 39.666 1.00 89.38 72 ILE A N 1
ATOM 593 C CA . ILE A 1 72 ? -14.753 17.885 40.580 1.00 89.38 72 ILE A CA 1
ATOM 594 C C . ILE A 1 72 ? -13.761 17.631 41.721 1.00 89.38 72 ILE A C 1
ATOM 596 O O . ILE A 1 72 ? -14.192 17.461 42.861 1.00 89.38 72 ILE A O 1
ATOM 600 N N . ARG A 1 73 ? -12.446 17.669 41.466 1.00 90.88 73 ARG A N 1
ATOM 601 C CA . ARG A 1 73 ? -11.423 17.592 42.527 1.00 90.88 73 ARG A CA 1
ATOM 602 C C . ARG A 1 73 ? -11.479 18.772 43.499 1.00 90.88 73 ARG A C 1
ATOM 604 O O . ARG A 1 73 ? -11.092 18.609 44.649 1.00 90.88 73 ARG A O 1
ATOM 611 N N . ARG A 1 74 ? -11.892 19.960 43.040 1.00 88.19 74 ARG A N 1
ATOM 612 C CA . ARG A 1 74 ? -12.004 21.162 43.884 1.00 88.19 74 ARG A CA 1
ATOM 613 C C . ARG A 1 74 ? -13.275 21.162 44.728 1.00 88.19 74 ARG A C 1
ATOM 615 O O . ARG A 1 74 ? -13.231 21.614 45.866 1.00 88.19 74 ARG A O 1
ATOM 622 N N . VAL A 1 75 ? -14.393 20.686 44.178 1.00 89.88 75 VAL A N 1
ATOM 623 C CA . VAL A 1 75 ? -15.708 20.745 44.847 1.00 89.88 75 VAL A CA 1
ATOM 624 C C . VAL A 1 75 ? -16.075 19.468 45.605 1.00 89.88 75 VAL A C 1
ATOM 626 O O . VAL A 1 75 ? -17.065 19.455 46.329 1.00 89.88 75 VAL A O 1
ATOM 629 N N . SER A 1 76 ? -15.307 18.386 45.451 1.00 85.25 76 SER A N 1
ATOM 630 C CA . SER A 1 76 ? -15.580 17.099 46.096 1.00 85.25 76 SER A CA 1
ATOM 631 C C . 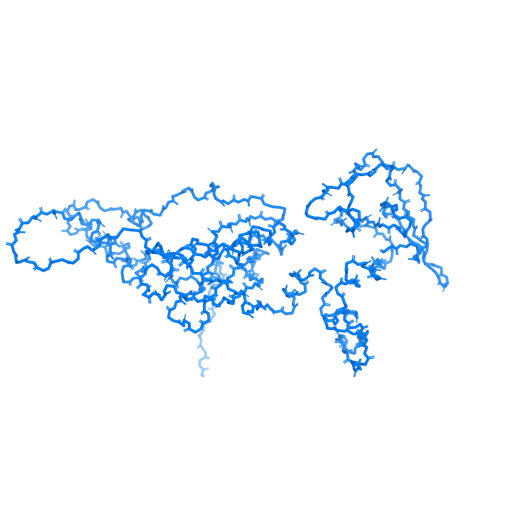SER A 1 76 ? -14.300 16.384 46.536 1.00 85.25 76 SER A C 1
ATOM 633 O O . SER A 1 76 ? -13.222 16.623 46.001 1.00 85.25 76 SER A O 1
ATOM 635 N N . ASN A 1 77 ? -14.434 15.414 47.446 1.00 81.81 77 ASN A N 1
ATOM 636 C CA . ASN A 1 77 ? -13.333 14.535 47.866 1.00 81.81 77 ASN A CA 1
ATOM 637 C C . ASN A 1 77 ? -13.048 13.385 46.874 1.00 81.81 77 ASN A C 1
ATOM 639 O O . ASN A 1 77 ? -12.367 12.413 47.218 1.00 81.81 77 ASN A O 1
ATOM 643 N N . CYS A 1 78 ? -13.562 13.458 45.641 1.00 82.06 78 CYS A N 1
ATOM 644 C CA . CYS A 1 78 ? -13.356 12.415 44.642 1.00 82.06 78 CYS A CA 1
ATOM 645 C C . CYS A 1 78 ? -11.895 12.377 44.175 1.00 82.06 78 CYS A C 1
ATOM 647 O O . CYS A 1 78 ? -11.368 13.331 43.599 1.00 82.06 78 CYS A O 1
ATOM 649 N N . LYS A 1 79 ? -11.243 11.224 44.351 1.00 84.06 79 LYS A N 1
ATOM 650 C CA . LYS A 1 79 ? -9.886 10.974 43.848 1.00 84.06 79 LYS A CA 1
ATOM 651 C C . LYS A 1 79 ? -9.929 10.712 42.341 1.00 84.06 79 LYS A C 1
ATOM 653 O O . LYS A 1 79 ? -9.984 9.565 41.911 1.00 84.06 79 LYS A O 1
ATOM 658 N N . LEU A 1 80 ? -9.929 11.773 41.537 1.00 85.62 80 LEU A N 1
ATOM 659 C CA . LEU A 1 80 ? -9.839 11.690 40.074 1.00 85.62 80 LEU A CA 1
ATOM 660 C C . LEU A 1 80 ? -8.390 11.861 39.587 1.00 85.62 80 LEU A C 1
ATOM 662 O O . LEU A 1 80 ? -7.637 12.645 40.177 1.00 85.62 80 LEU A O 1
ATOM 666 N N . PRO A 1 81 ? -7.979 11.174 38.505 1.00 84.94 81 PRO A N 1
ATOM 667 C CA . PRO A 1 81 ? -6.661 11.373 37.913 1.00 84.94 81 PRO A CA 1
ATOM 668 C C . PRO A 1 81 ? -6.505 12.796 37.364 1.00 84.94 81 PRO A C 1
ATOM 670 O O . PRO A 1 81 ? -7.479 13.431 36.973 1.00 84.94 81 PRO A O 1
ATOM 673 N N . LYS A 1 82 ? -5.267 13.303 37.323 1.00 82.19 82 LYS A N 1
ATOM 674 C CA . LYS A 1 82 ? -4.971 14.624 36.740 1.00 82.19 82 LYS A CA 1
ATOM 675 C C . LYS A 1 82 ? -5.027 14.623 35.213 1.00 82.19 82 LYS A C 1
ATOM 677 O O . LYS A 1 82 ? -5.510 15.587 34.646 1.00 82.19 82 LYS A O 1
ATOM 682 N N . ASP A 1 83 ? -4.546 13.547 34.595 1.00 78.50 83 ASP A N 1
ATOM 683 C CA . ASP A 1 83 ? -4.442 13.392 33.140 1.00 78.50 83 ASP A CA 1
ATOM 684 C C . ASP A 1 83 ? -5.651 12.608 32.607 1.00 78.50 83 ASP A C 1
ATOM 686 O O . ASP A 1 83 ? -5.928 11.491 33.074 1.00 78.50 83 ASP A O 1
ATOM 690 N N . ALA A 1 84 ? -6.348 13.164 31.614 1.00 81.50 84 ALA A N 1
ATOM 691 C CA . ALA A 1 84 ? -7.525 12.542 31.010 1.00 81.50 84 ALA A CA 1
ATOM 692 C C . ALA A 1 84 ? -7.231 11.177 30.363 1.00 81.50 84 ALA A C 1
ATOM 694 O O . ALA A 1 84 ? -8.076 10.282 30.401 1.00 81.50 84 ALA A O 1
ATOM 695 N N . ARG A 1 85 ? -6.009 10.931 29.876 1.00 74.00 85 ARG A N 1
ATOM 696 C CA . ARG A 1 85 ? -5.584 9.611 29.366 1.00 74.00 85 ARG A CA 1
ATOM 697 C C . ARG A 1 85 ? -5.639 8.529 30.439 1.00 74.00 85 ARG A C 1
ATOM 699 O O . ARG A 1 85 ? -5.871 7.357 30.138 1.00 74.00 85 ARG A O 1
ATOM 706 N N . THR A 1 86 ? -5.419 8.915 31.695 1.00 79.19 86 THR A N 1
ATOM 707 C CA . THR A 1 86 ? -5.483 8.002 32.841 1.00 79.19 86 THR A CA 1
ATOM 708 C C . THR A 1 86 ? -6.929 7.650 33.175 1.00 79.19 86 THR A C 1
ATOM 710 O O . THR A 1 86 ? -7.214 6.478 33.407 1.00 79.19 86 THR A O 1
ATOM 713 N N . LEU A 1 87 ? -7.851 8.620 33.114 1.00 83.00 87 LEU A N 1
ATOM 714 C CA . LEU A 1 87 ? -9.294 8.367 33.247 1.00 83.00 87 LEU A CA 1
ATOM 715 C C . LEU A 1 87 ? -9.792 7.421 32.140 1.00 83.00 87 LEU A C 1
ATOM 717 O O . LEU A 1 87 ? -10.517 6.454 32.387 1.00 83.00 87 LEU A O 1
ATOM 721 N N . LEU A 1 88 ? -9.328 7.658 30.913 1.00 81.12 88 LEU A N 1
ATOM 722 C CA . LEU A 1 88 ? -9.686 6.874 29.734 1.00 81.12 88 LEU A CA 1
ATOM 723 C C . LEU A 1 88 ? -8.978 5.505 29.673 1.00 81.12 88 LEU A C 1
ATOM 725 O O . LEU A 1 88 ? -9.315 4.683 28.825 1.00 81.12 88 LEU A O 1
ATOM 729 N N . LYS A 1 89 ? -8.095 5.175 30.635 1.00 68.31 89 LYS A N 1
ATOM 730 C CA . LYS A 1 89 ? -7.298 3.926 30.690 1.00 68.31 89 LYS A CA 1
ATOM 731 C C . LYS A 1 89 ? -6.676 3.575 29.331 1.00 68.31 89 LYS A C 1
ATOM 733 O O . LYS A 1 89 ? -6.734 2.425 28.902 1.00 68.31 89 LYS A O 1
ATOM 738 N N . ILE A 1 90 ? -6.105 4.561 28.640 1.00 57.38 90 ILE A N 1
ATOM 739 C CA . ILE A 1 90 ? -5.417 4.304 27.371 1.00 57.38 90 ILE A CA 1
ATOM 740 C C . ILE A 1 90 ? -4.235 3.383 27.677 1.00 57.38 90 ILE A C 1
ATOM 742 O O . ILE A 1 90 ? -3.397 3.714 28.520 1.00 57.38 90 ILE A O 1
ATOM 746 N N . ASN A 1 91 ? -4.213 2.205 27.048 1.00 49.62 91 ASN A N 1
ATOM 747 C CA . ASN A 1 91 ? -3.182 1.201 27.273 1.00 49.62 91 ASN A CA 1
ATOM 748 C C . ASN A 1 91 ? -1.805 1.828 27.005 1.00 49.62 91 ASN A C 1
ATOM 750 O O . ASN A 1 91 ? -1.515 2.274 25.897 1.00 49.62 91 ASN A O 1
ATOM 754 N N . ARG A 1 92 ? -0.975 1.920 28.049 1.00 50.38 92 ARG A N 1
ATOM 755 C CA . ARG A 1 92 ? 0.285 2.677 28.016 1.00 50.38 92 ARG A CA 1
ATOM 756 C C . ARG A 1 92 ? 1.425 1.928 27.313 1.00 50.38 92 ARG A C 1
ATOM 758 O O . ARG A 1 92 ? 2.462 2.538 27.085 1.00 50.38 92 ARG A O 1
ATOM 765 N N . ASN A 1 93 ? 1.226 0.658 26.938 1.00 47.78 93 ASN A N 1
ATOM 766 C CA . ASN A 1 93 ? 2.220 -0.173 26.245 1.00 47.78 93 ASN A CA 1
ATOM 767 C C . ASN A 1 93 ? 1.715 -0.724 24.889 1.00 47.78 93 ASN A C 1
ATOM 769 O O . ASN A 1 93 ? 1.565 -1.934 24.737 1.00 47.78 93 ASN A O 1
ATOM 773 N N . PRO A 1 94 ? 1.496 0.126 23.868 1.00 51.28 94 PRO A N 1
ATOM 774 C CA . PRO A 1 94 ? 1.199 -0.323 22.501 1.00 51.28 94 PRO A CA 1
ATOM 775 C C . PRO A 1 94 ? 2.429 -0.893 21.763 1.00 51.28 94 PRO A C 1
ATOM 777 O O . PRO A 1 94 ? 2.320 -1.395 20.648 1.00 51.28 94 PRO A O 1
ATOM 780 N N . SER A 1 95 ? 3.620 -0.822 22.364 1.00 50.50 95 SER A N 1
ATOM 781 C CA . SER A 1 95 ? 4.901 -1.196 21.753 1.00 50.50 95 SER A CA 1
ATOM 782 C C . SER A 1 95 ? 5.018 -2.674 21.365 1.00 50.50 95 SER A C 1
ATOM 784 O O . SER A 1 95 ? 5.851 -2.993 20.524 1.00 50.50 95 SER A O 1
ATOM 786 N N . ALA A 1 96 ? 4.189 -3.565 21.919 1.00 52.62 96 ALA A N 1
ATOM 787 C CA . ALA A 1 96 ? 4.165 -4.977 21.529 1.00 52.62 96 ALA A CA 1
ATOM 788 C C . ALA A 1 96 ? 3.529 -5.218 20.143 1.00 52.62 96 ALA A C 1
ATOM 790 O O . ALA A 1 96 ? 3.822 -6.227 19.509 1.00 52.62 96 ALA A O 1
ATOM 791 N N . GLU A 1 97 ? 2.690 -4.295 19.657 1.00 67.12 97 GLU A N 1
ATOM 792 C CA . GLU A 1 97 ? 1.969 -4.421 18.378 1.00 67.12 97 GLU A CA 1
ATOM 793 C C . GLU A 1 97 ? 2.648 -3.664 17.222 1.00 67.12 97 GLU A C 1
ATOM 795 O O . GLU A 1 97 ? 2.247 -3.795 16.064 1.00 67.12 97 GLU A O 1
ATOM 800 N N . ILE A 1 98 ? 3.675 -2.856 17.513 1.00 77.00 98 ILE A N 1
ATOM 801 C CA . ILE A 1 98 ? 4.387 -2.049 16.515 1.00 77.00 98 ILE A CA 1
ATOM 802 C C . ILE A 1 98 ? 5.653 -2.786 16.077 1.00 77.00 98 ILE A C 1
ATOM 804 O O . ILE A 1 98 ? 6.599 -2.962 16.842 1.00 77.00 98 ILE A O 1
ATOM 808 N N . LEU A 1 99 ? 5.694 -3.173 14.806 1.00 78.81 99 LEU A N 1
ATOM 809 C CA . LEU A 1 99 ? 6.829 -3.836 14.183 1.00 78.81 99 LEU A CA 1
ATOM 810 C C . LEU A 1 99 ? 7.835 -2.807 13.663 1.00 78.81 99 LEU A C 1
ATOM 812 O O . LEU A 1 99 ? 7.492 -1.900 12.903 1.00 78.81 99 LEU A O 1
ATOM 816 N N . THR A 1 100 ? 9.109 -2.985 14.002 1.00 78.62 100 THR A N 1
ATOM 817 C CA . THR A 1 100 ? 10.196 -2.265 13.327 1.00 78.62 100 THR A CA 1
ATOM 818 C C . THR A 1 100 ? 10.460 -2.933 11.982 1.00 78.62 100 THR A C 1
ATOM 820 O O . THR A 1 100 ? 10.842 -4.101 11.919 1.00 78.62 100 THR A O 1
ATOM 823 N N . VAL A 1 101 ? 10.266 -2.191 10.895 1.00 74.88 101 VAL A N 1
ATOM 824 C CA . VAL A 1 101 ? 10.481 -2.656 9.521 1.00 74.88 101 VAL A CA 1
ATOM 825 C C . VAL A 1 101 ? 11.575 -1.830 8.852 1.00 74.88 101 VAL A C 1
ATOM 827 O O . VAL A 1 101 ? 11.930 -0.740 9.295 1.00 74.88 101 VAL A O 1
ATOM 830 N N . GLN A 1 102 ? 12.139 -2.331 7.754 1.00 65.25 102 GLN A N 1
ATOM 831 C CA . GLN A 1 102 ? 13.146 -1.574 7.016 1.00 65.25 102 GLN A CA 1
ATOM 832 C C . GLN A 1 102 ? 12.578 -0.216 6.568 1.00 65.25 102 GLN A C 1
ATOM 834 O O . GLN A 1 102 ? 11.628 -0.156 5.786 1.00 65.25 102 GLN A O 1
ATOM 839 N N . GLY A 1 103 ? 13.187 0.862 7.060 1.00 73.56 103 GLY A N 1
ATOM 840 C CA . GLY A 1 103 ? 12.789 2.236 6.767 1.00 73.56 103 GLY A CA 1
ATOM 841 C C . GLY A 1 103 ? 11.876 2.886 7.808 1.00 73.56 103 GLY A C 1
ATOM 842 O O . GLY A 1 103 ? 11.745 4.101 7.755 1.00 73.56 103 GLY A O 1
ATOM 843 N N . GLY A 1 104 ? 11.295 2.156 8.770 1.00 83.06 104 GLY A N 1
ATOM 844 C CA . GLY A 1 104 ? 10.372 2.771 9.726 1.00 83.06 104 GLY A CA 1
ATOM 845 C C . GLY A 1 104 ? 9.690 1.817 10.706 1.00 83.06 104 GLY A C 1
ATOM 846 O O . GLY A 1 104 ? 10.149 0.708 10.969 1.00 83.06 104 GLY A O 1
ATOM 847 N N . GLN A 1 105 ? 8.575 2.272 11.258 1.00 85.69 105 GLN A N 1
ATOM 848 C CA . GLN A 1 105 ? 7.692 1.516 12.138 1.00 85.69 105 GLN A CA 1
ATOM 849 C C . GLN A 1 105 ? 6.408 1.157 11.398 1.00 85.69 105 GLN A C 1
ATOM 851 O O . GLN A 1 105 ? 5.948 1.904 10.535 1.00 85.69 105 GLN A O 1
ATOM 856 N N . TYR A 1 106 ? 5.831 0.012 11.731 1.00 87.06 106 TYR A N 1
ATOM 857 C CA . TYR A 1 106 ? 4.633 -0.500 11.094 1.00 87.06 106 TYR A CA 1
ATOM 858 C C . TYR A 1 106 ? 3.686 -1.080 12.133 1.00 87.06 106 TYR A C 1
ATOM 860 O O . TYR A 1 106 ? 4.070 -1.935 12.924 1.00 87.06 106 TYR A O 1
ATOM 868 N N . TRP A 1 107 ? 2.445 -0.621 12.108 1.00 90.38 107 TRP A N 1
ATOM 869 C CA . TRP A 1 107 ? 1.365 -1.144 12.927 1.00 90.38 107 TRP A CA 1
ATOM 870 C C . TRP A 1 107 ? 0.296 -1.740 12.020 1.00 90.38 107 TRP A C 1
ATOM 872 O O . TRP A 1 107 ? -0.076 -1.138 11.009 1.00 90.38 107 TRP A O 1
ATOM 882 N N . TYR A 1 108 ? -0.183 -2.925 12.387 1.00 88.62 108 TYR A N 1
ATOM 883 C CA . TYR A 1 108 ? -1.211 -3.649 11.655 1.00 88.62 108 TYR A CA 1
ATOM 884 C C . TYR A 1 108 ? -2.336 -4.044 12.604 1.00 88.62 108 TYR A C 1
ATOM 886 O O . TYR A 1 108 ? -2.121 -4.833 13.519 1.00 88.62 108 TYR A O 1
ATOM 894 N N . HIS A 1 109 ? -3.525 -3.491 12.378 1.00 88.56 109 HIS A N 1
ATOM 895 C CA . HIS A 1 109 ? -4.705 -3.755 13.194 1.00 88.56 109 HIS A CA 1
ATOM 896 C C . HIS A 1 109 ? -5.483 -4.984 12.724 1.00 88.56 109 HIS A C 1
ATOM 898 O O . HIS A 1 109 ? -5.959 -5.770 13.542 1.00 88.56 109 HIS A O 1
ATOM 904 N N . GLY A 1 110 ? -5.580 -5.140 11.403 1.00 90.69 110 GLY A N 1
ATOM 905 C CA . GLY A 1 110 ? -6.303 -6.221 10.746 1.00 90.69 110 GLY A CA 1
ATOM 906 C C . GLY A 1 110 ? -7.707 -5.844 10.274 1.00 90.69 110 GLY A C 1
ATOM 907 O O . GLY A 1 110 ? -8.413 -5.047 10.889 1.00 90.69 110 GLY A O 1
ATOM 908 N N . ILE A 1 111 ? -8.102 -6.425 9.146 1.00 93.62 111 ILE A N 1
ATOM 909 C CA . ILE A 1 111 ? -9.373 -6.169 8.462 1.00 93.62 111 ILE A CA 1
ATOM 910 C C . ILE A 1 111 ? -10.531 -6.761 9.263 1.00 93.62 111 ILE A C 1
ATOM 912 O O . ILE A 1 111 ? -11.512 -6.065 9.511 1.00 93.62 111 ILE A O 1
ATOM 916 N N . GLN A 1 112 ? -10.402 -8.019 9.702 1.00 94.12 112 GLN A N 1
ATOM 917 C CA . GLN A 1 112 ? -11.421 -8.724 10.484 1.00 94.12 112 GLN A CA 1
ATOM 918 C C . GLN A 1 112 ? -11.776 -7.932 11.742 1.00 94.12 112 GLN A C 1
ATOM 920 O O . GLN A 1 112 ? -12.951 -7.731 12.022 1.00 94.12 112 GLN A O 1
ATOM 925 N N . LYS A 1 113 ? -10.754 -7.440 12.455 1.00 91.25 113 LYS A N 1
ATOM 926 C CA . LYS A 1 113 ? -10.911 -6.672 13.694 1.00 91.25 113 LYS A CA 1
ATOM 927 C C . LYS A 1 113 ? -11.549 -5.304 13.452 1.00 91.25 113 LYS A C 1
ATOM 929 O O . LYS A 1 113 ? -12.421 -4.896 14.208 1.00 91.25 113 LYS A O 1
ATOM 934 N N . CYS A 1 114 ? -11.138 -4.599 12.397 1.00 91.81 114 CYS A N 1
ATOM 935 C CA . CYS A 1 114 ? -11.775 -3.344 11.999 1.00 91.81 114 CYS A CA 1
ATOM 936 C C . CYS A 1 114 ? -13.267 -3.543 11.699 1.00 91.81 114 CYS A C 1
ATOM 938 O O . CYS A 1 114 ? -14.102 -2.854 12.273 1.00 91.81 114 CYS A O 1
ATOM 940 N N . ILE A 1 115 ? -13.597 -4.513 10.844 1.00 93.06 115 ILE A N 1
ATOM 941 C CA . ILE A 1 115 ? -14.975 -4.756 10.409 1.00 93.06 115 ILE A CA 1
ATOM 942 C C . ILE A 1 115 ? -15.844 -5.252 11.567 1.00 93.06 115 ILE A C 1
ATOM 944 O O . ILE A 1 115 ? -16.960 -4.768 11.725 1.00 93.06 115 ILE A O 1
ATOM 948 N N . SER A 1 116 ? -15.350 -6.179 12.395 1.00 91.38 116 SER A N 1
ATOM 949 C CA . SER A 1 116 ? -16.118 -6.693 13.535 1.00 91.38 116 SER A CA 1
ATOM 950 C C . SER A 1 116 ? -16.452 -5.610 14.553 1.00 91.38 116 SER A C 1
ATOM 952 O O . SER A 1 116 ? -17.527 -5.652 15.139 1.00 91.38 116 SER A O 1
ATOM 954 N N . ASN A 1 117 ? -15.540 -4.657 14.760 1.00 87.69 117 ASN A N 1
ATOM 955 C CA . ASN A 1 117 ? -15.746 -3.568 15.706 1.00 87.69 117 ASN A CA 1
ATOM 956 C C . ASN A 1 117 ? -16.764 -2.556 15.174 1.00 87.69 117 ASN A C 1
ATOM 958 O O . ASN A 1 117 ? -17.696 -2.220 15.886 1.00 87.69 117 ASN A O 1
ATOM 962 N N . GLU A 1 118 ? -16.612 -2.099 13.928 1.00 87.94 118 GLU A N 1
ATOM 963 C CA . GLU A 1 118 ? -17.484 -1.052 13.375 1.00 87.94 118 GLU A CA 1
ATOM 964 C C . GLU A 1 118 ? -18.885 -1.551 12.994 1.00 87.94 118 GLU A C 1
ATOM 966 O O . GLU A 1 118 ? -19.828 -0.768 12.923 1.00 87.94 118 GLU A O 1
ATOM 971 N N . LEU A 1 119 ? -19.041 -2.851 12.727 1.00 89.31 119 LEU A N 1
ATOM 972 C CA . LEU A 1 119 ? -20.329 -3.444 12.355 1.00 89.31 119 LEU A CA 1
ATOM 973 C C . LEU A 1 119 ? -21.025 -4.177 13.508 1.00 89.31 119 LEU A C 1
ATOM 975 O O . LEU A 1 119 ? -22.061 -4.802 13.285 1.00 89.31 119 LEU A O 1
ATOM 979 N N . SER A 1 120 ? -20.488 -4.100 14.725 1.00 86.62 120 SER A N 1
ATOM 980 C CA . SER A 1 120 ? -21.033 -4.759 15.920 1.00 86.62 120 SER A CA 1
ATOM 981 C C . SER A 1 120 ? -22.504 -4.372 16.185 1.00 86.62 120 SER A C 1
ATOM 983 O O . SER A 1 120 ? -23.316 -5.222 16.537 1.00 86.62 120 SER A O 1
ATOM 985 N N . HIS A 1 121 ? -22.875 -3.114 15.927 1.00 83.44 121 HIS A N 1
ATOM 986 C CA . HIS A 1 121 ? -24.229 -2.576 16.136 1.00 83.44 121 HIS A CA 1
ATOM 987 C C . HIS A 1 121 ? -25.114 -2.616 14.897 1.00 83.44 121 HIS A C 1
ATOM 989 O O . HIS A 1 121 ? -26.274 -2.206 14.938 1.00 83.44 121 HIS A O 1
ATOM 995 N N . VAL A 1 122 ? -24.577 -3.066 13.765 1.00 85.44 122 VAL A N 1
ATOM 996 C CA . VAL A 1 122 ? -25.295 -3.036 12.495 1.00 85.44 122 VAL A CA 1
ATOM 997 C C . VAL A 1 122 ? -26.011 -4.363 12.290 1.00 85.44 122 VAL A C 1
ATOM 999 O O . VAL A 1 122 ? -25.399 -5.433 12.270 1.00 85.44 122 VAL A O 1
ATOM 1002 N N . ASN A 1 123 ? -27.325 -4.307 12.077 1.00 84.88 123 ASN A N 1
ATOM 1003 C CA . ASN A 1 123 ? -28.084 -5.499 11.728 1.00 84.88 123 ASN A CA 1
ATOM 1004 C C . ASN A 1 123 ? -27.873 -5.856 10.249 1.00 84.88 123 ASN A C 1
ATOM 1006 O O . ASN A 1 123 ? -28.503 -5.290 9.358 1.00 84.88 123 ASN A O 1
ATOM 1010 N N . LEU A 1 124 ? -26.964 -6.797 9.997 1.00 85.38 124 LEU A N 1
ATOM 1011 C CA . LEU A 1 124 ? -26.636 -7.284 8.658 1.00 85.38 124 LEU A CA 1
ATOM 1012 C C . LEU A 1 124 ? -27.418 -8.561 8.324 1.00 85.38 124 LEU A C 1
ATOM 1014 O O . LEU A 1 124 ? -27.597 -9.446 9.174 1.00 85.38 124 LEU A O 1
ATOM 1018 N N . ALA A 1 125 ? -27.852 -8.673 7.067 1.00 83.88 125 ALA A N 1
ATOM 1019 C CA . ALA A 1 125 ? -28.427 -9.902 6.530 1.00 83.88 125 ALA A CA 1
ATOM 1020 C C . ALA A 1 125 ? -27.382 -11.031 6.524 1.00 83.88 125 ALA A C 1
ATOM 1022 O O . ALA A 1 125 ? -26.188 -10.789 6.345 1.00 83.88 125 ALA A O 1
ATOM 1023 N N . THR A 1 126 ? -27.829 -12.269 6.735 1.00 76.75 126 THR A N 1
ATOM 1024 C CA . THR A 1 126 ? -26.951 -13.447 6.865 1.00 76.75 126 THR A CA 1
ATOM 1025 C C . THR A 1 126 ? -26.180 -13.767 5.577 1.00 76.75 126 THR A C 1
ATOM 1027 O O . THR A 1 126 ? -25.143 -14.414 5.632 1.00 76.75 126 THR A O 1
ATOM 1030 N N . ASP A 1 127 ? -26.659 -13.298 4.428 1.00 81.94 127 ASP A N 1
ATOM 1031 C CA . ASP A 1 127 ? -26.085 -13.472 3.090 1.00 81.94 127 ASP A CA 1
ATOM 1032 C C . ASP A 1 127 ? -25.463 -12.182 2.520 1.00 81.94 127 ASP A C 1
ATOM 1034 O O . ASP A 1 127 ? -25.138 -12.107 1.331 1.00 81.94 127 ASP A O 1
ATOM 1038 N N . ALA A 1 128 ? -25.275 -11.151 3.352 1.00 87.81 128 ALA A N 1
ATOM 1039 C CA . ALA A 1 128 ? -24.730 -9.882 2.891 1.00 87.81 128 ALA A CA 1
ATOM 1040 C C . ALA A 1 128 ? -23.290 -10.034 2.366 1.00 87.81 128 ALA A C 1
ATOM 1042 O O . ALA A 1 128 ? -22.447 -10.724 2.944 1.00 87.81 128 ALA A O 1
ATOM 1043 N N . THR A 1 129 ? -23.001 -9.334 1.266 1.00 94.25 129 THR A N 1
ATOM 1044 C CA . THR A 1 129 ? -21.647 -9.186 0.722 1.00 94.25 129 THR A CA 1
ATOM 1045 C C . THR A 1 129 ? -21.140 -7.778 1.004 1.00 94.25 129 THR A C 1
ATOM 1047 O O . THR A 1 129 ? -21.698 -6.801 0.507 1.00 94.25 129 THR A O 1
ATOM 1050 N N . LEU A 1 130 ? -20.043 -7.663 1.747 1.00 94.75 130 LEU A N 1
ATOM 1051 C CA . LEU A 1 130 ? -19.381 -6.393 2.011 1.00 94.75 130 LEU A CA 1
ATOM 1052 C C . LEU A 1 130 ? -18.469 -6.017 0.840 1.00 94.75 130 LEU A C 1
ATOM 1054 O O . LEU A 1 130 ? -17.467 -6.678 0.559 1.00 94.75 130 LEU A O 1
ATOM 1058 N N . LEU A 1 131 ? -18.797 -4.922 0.162 1.00 95.75 131 LEU A N 1
ATOM 1059 C CA . LEU A 1 131 ? -17.960 -4.347 -0.887 1.00 95.75 131 LEU A CA 1
ATOM 1060 C C . LEU A 1 131 ? -17.040 -3.287 -0.281 1.00 95.75 131 LEU A C 1
ATOM 1062 O O . LEU A 1 131 ? -17.505 -2.216 0.097 1.00 95.75 131 LEU A O 1
ATOM 1066 N N . ILE A 1 132 ? -15.736 -3.546 -0.208 1.00 95.25 132 ILE A N 1
ATOM 1067 C CA . ILE A 1 132 ? -14.785 -2.610 0.407 1.00 95.25 132 ILE A CA 1
ATOM 1068 C C . ILE A 1 132 ? -14.053 -1.760 -0.635 1.00 95.25 132 ILE A C 1
ATOM 1070 O O . ILE A 1 132 ? -13.626 -2.264 -1.679 1.00 95.25 132 ILE A O 1
ATOM 1074 N N . ASN A 1 133 ? -13.852 -0.473 -0.344 1.00 93.31 133 ASN A N 1
ATOM 1075 C CA . ASN A 1 133 ? -12.835 0.322 -1.033 1.00 93.31 133 ASN A CA 1
ATOM 1076 C C . ASN A 1 133 ? -11.606 0.444 -0.137 1.00 93.31 133 ASN A C 1
ATOM 1078 O O . ASN A 1 133 ? -11.721 0.719 1.053 1.00 93.31 133 ASN A O 1
ATOM 1082 N N . VAL A 1 134 ? -10.430 0.259 -0.726 1.00 93.56 134 VAL A N 1
ATOM 1083 C CA . VAL A 1 134 ? -9.140 0.335 -0.039 1.00 93.56 134 VAL A CA 1
ATOM 1084 C C . VAL A 1 134 ? -8.448 1.615 -0.474 1.00 93.56 134 VAL A C 1
ATOM 1086 O O . VAL A 1 134 ? -8.265 1.816 -1.669 1.00 93.56 134 VAL A O 1
ATOM 1089 N N . SER A 1 135 ? -8.038 2.468 0.458 1.00 93.31 135 SER A N 1
ATOM 1090 C CA . SER A 1 135 ? -7.274 3.681 0.165 1.00 93.31 135 SER A CA 1
ATOM 1091 C C . SER A 1 135 ? -5.860 3.581 0.723 1.00 93.31 135 SER A C 1
ATOM 1093 O O . SER A 1 135 ? -5.673 3.226 1.886 1.00 93.31 135 SER A O 1
ATOM 1095 N N . ILE A 1 136 ? -4.863 3.895 -0.106 1.00 90.81 136 ILE A N 1
ATOM 1096 C CA . ILE A 1 136 ? -3.444 3.891 0.274 1.00 90.81 136 ILE A CA 1
ATOM 1097 C C . ILE A 1 136 ? -2.793 5.157 -0.270 1.00 90.81 136 ILE A C 1
ATOM 1099 O O . ILE A 1 136 ? -2.777 5.370 -1.484 1.00 90.81 136 ILE A O 1
ATOM 1103 N N . ASP A 1 137 ? -2.226 5.967 0.621 1.00 86.81 137 ASP A N 1
ATOM 1104 C CA . ASP A 1 137 ? -1.571 7.224 0.257 1.00 86.81 137 ASP A CA 1
ATOM 1105 C C . ASP A 1 137 ? -0.410 7.564 1.204 1.00 86.81 137 ASP A C 1
ATOM 1107 O O . ASP A 1 137 ? -0.301 6.992 2.287 1.00 86.81 137 ASP A O 1
ATOM 1111 N N . GLY A 1 138 ? 0.469 8.476 0.790 1.00 83.25 138 GLY A N 1
ATOM 1112 C CA . GLY A 1 138 ? 1.553 9.024 1.598 1.00 83.25 138 GLY A CA 1
ATOM 1113 C C . GLY A 1 138 ? 1.200 10.403 2.153 1.00 83.25 138 GLY A C 1
ATOM 1114 O O . GLY A 1 138 ? 0.984 11.349 1.403 1.00 83.25 138 GLY A O 1
ATOM 1115 N N . LEU A 1 139 ? 1.211 10.544 3.476 1.00 79.94 139 LEU A N 1
ATOM 1116 C CA . LEU A 1 139 ? 0.828 11.763 4.184 1.00 79.94 139 LEU A CA 1
ATOM 1117 C C . LEU A 1 139 ? 2.027 12.327 4.969 1.00 79.94 139 LEU A C 1
ATOM 1119 O O . LEU A 1 139 ? 2.501 11.681 5.908 1.00 79.94 139 LEU A O 1
ATOM 1123 N N . PRO A 1 140 ? 2.557 13.515 4.620 1.00 71.50 140 PRO A N 1
ATOM 1124 C CA . PRO A 1 140 ? 3.636 14.146 5.380 1.00 71.50 140 PRO A CA 1
ATOM 1125 C C . PRO A 1 140 ? 3.113 14.691 6.713 1.00 71.50 140 PRO A C 1
ATOM 1127 O O . PRO A 1 140 ? 2.185 15.494 6.721 1.00 71.50 140 PRO A O 1
ATOM 1130 N N . ILE A 1 141 ? 3.730 14.307 7.838 1.00 65.31 141 ILE A N 1
ATOM 1131 C CA . ILE A 1 141 ? 3.205 14.631 9.180 1.00 65.31 141 ILE A CA 1
ATOM 1132 C C . ILE A 1 141 ? 3.572 16.021 9.664 1.00 65.31 141 ILE A C 1
ATOM 1134 O O . ILE A 1 141 ? 2.835 16.684 10.392 1.00 65.31 141 ILE A O 1
ATOM 1138 N N . PHE A 1 142 ? 4.732 16.490 9.246 1.00 64.19 142 PHE A N 1
ATOM 1139 C CA . PHE A 1 142 ? 5.216 17.788 9.654 1.00 64.19 142 PHE A CA 1
ATOM 1140 C C . PHE A 1 142 ? 5.837 18.470 8.451 1.00 64.19 142 PHE A C 1
ATOM 1142 O O . PHE A 1 142 ? 6.527 17.846 7.655 1.00 64.19 142 PHE A O 1
ATOM 1149 N N . LYS A 1 143 ? 5.657 19.787 8.350 1.00 57.78 143 LYS A N 1
ATOM 1150 C CA . LYS A 1 143 ? 6.356 20.589 7.334 1.00 57.78 143 LYS A CA 1
ATOM 1151 C C . LYS A 1 143 ? 7.872 20.649 7.579 1.00 57.78 143 LYS A C 1
ATOM 1153 O O . LYS A 1 143 ? 8.626 20.984 6.677 1.00 57.78 143 LYS A O 1
ATOM 1158 N N . SER A 1 144 ? 8.302 20.351 8.803 1.00 58.28 144 SER A N 1
ATOM 1159 C CA . SER A 1 144 ? 9.674 20.488 9.305 1.00 58.28 144 SER A CA 1
ATOM 1160 C C . SER A 1 144 ? 10.382 19.158 9.576 1.00 58.28 144 SER A C 1
ATOM 1162 O O . SER A 1 144 ? 11.543 19.165 9.973 1.00 58.28 144 SER A O 1
ATOM 1164 N N . SER A 1 145 ? 9.693 18.025 9.421 1.00 67.62 145 SER A N 1
ATOM 1165 C CA . SER A 1 145 ? 10.273 16.691 9.573 1.00 67.62 145 SER A CA 1
ATOM 1166 C C . SER A 1 145 ? 9.958 15.879 8.332 1.00 67.62 145 SER A C 1
ATOM 1168 O O . SER A 1 145 ? 8.873 15.986 7.771 1.00 67.62 145 SER A O 1
ATOM 1170 N N . ASN A 1 146 ? 10.890 15.022 7.934 1.00 70.38 146 ASN A N 1
ATOM 1171 C CA . ASN A 1 146 ? 10.692 14.121 6.803 1.00 70.38 146 ASN A CA 1
ATOM 1172 C C . ASN A 1 146 ? 9.760 12.945 7.144 1.00 70.38 146 ASN A C 1
ATOM 1174 O O . ASN A 1 146 ? 9.574 12.061 6.316 1.00 70.38 146 ASN A O 1
ATOM 1178 N N . LEU A 1 147 ? 9.190 12.904 8.353 1.00 76.88 147 LEU A N 1
ATOM 1179 C CA . LEU A 1 147 ? 8.290 11.842 8.783 1.00 76.88 147 LEU A CA 1
ATOM 1180 C C . LEU A 1 147 ? 7.009 11.816 7.932 1.00 76.88 147 LEU A C 1
ATOM 1182 O O . LEU A 1 147 ? 6.283 12.806 7.826 1.00 76.88 147 LEU A O 1
ATOM 1186 N N . GLN A 1 148 ? 6.735 10.655 7.352 1.00 80.94 148 GLN A N 1
ATOM 1187 C CA . GLN A 1 148 ? 5.590 10.358 6.507 1.00 80.94 148 GLN A CA 1
ATOM 1188 C C . GLN A 1 148 ? 4.818 9.182 7.091 1.00 80.94 148 GLN A C 1
ATOM 1190 O O . GLN A 1 148 ? 5.413 8.181 7.501 1.00 80.94 148 GLN A O 1
ATOM 1195 N N . PHE A 1 149 ? 3.494 9.289 7.059 1.00 88.81 149 PHE A N 1
ATOM 1196 C CA . PHE A 1 149 ? 2.596 8.166 7.262 1.00 88.81 149 PHE A CA 1
ATOM 1197 C C . PHE A 1 149 ? 2.137 7.587 5.938 1.00 88.81 149 PHE A C 1
ATOM 1199 O O . PHE A 1 149 ? 1.874 8.311 4.986 1.00 88.81 149 PHE A O 1
ATOM 1206 N N . TRP A 1 150 ? 2.034 6.268 5.907 1.00 90.75 150 TRP A N 1
ATOM 1207 C CA . TRP A 1 150 ? 1.431 5.524 4.813 1.00 90.75 150 TRP A CA 1
ATOM 1208 C C . TRP A 1 150 ? 0.352 4.618 5.399 1.00 90.75 150 TRP A C 1
ATOM 1210 O O . TRP A 1 150 ? 0.661 3.492 5.800 1.00 90.75 150 TRP A O 1
ATOM 1220 N N . PRO A 1 151 ? -0.885 5.119 5.558 1.00 92.19 151 PRO A N 1
ATOM 1221 C CA . PRO A 1 151 ? -1.983 4.305 6.042 1.00 92.19 151 PRO A CA 1
ATOM 1222 C C . PRO A 1 151 ? -2.535 3.379 4.951 1.00 92.19 151 PRO A C 1
ATOM 1224 O O . PRO A 1 151 ? -2.523 3.705 3.762 1.00 92.19 151 PRO A O 1
ATOM 1227 N N . ILE A 1 152 ? -3.068 2.239 5.385 1.00 93.25 152 ILE A N 1
ATOM 1228 C CA . ILE A 1 152 ? -4.004 1.423 4.613 1.00 93.25 152 ILE A CA 1
ATOM 1229 C C . ILE A 1 152 ? -5.368 1.617 5.260 1.00 93.25 152 ILE A C 1
ATOM 1231 O O . ILE A 1 152 ? -5.584 1.219 6.407 1.00 93.25 152 ILE A O 1
ATOM 1235 N N . LEU A 1 153 ? -6.263 2.265 4.527 1.00 94.25 153 LEU A N 1
ATOM 1236 C CA . LEU A 1 153 ? -7.607 2.599 4.973 1.00 94.25 153 LEU A CA 1
ATOM 1237 C C . LEU A 1 153 ? -8.624 1.751 4.220 1.00 94.25 153 LEU A C 1
ATOM 1239 O O . LEU A 1 153 ? -8.425 1.465 3.038 1.00 94.25 153 LEU A O 1
ATOM 1243 N N . ILE A 1 154 ? -9.726 1.395 4.871 1.00 94.75 154 ILE A N 1
ATOM 1244 C CA . ILE A 1 154 ? -10.866 0.756 4.212 1.00 94.75 154 ILE A CA 1
ATOM 1245 C C . ILE A 1 154 ? -12.165 1.476 4.559 1.00 94.75 154 ILE A C 1
ATOM 1247 O O . ILE A 1 154 ? -12.330 1.984 5.665 1.00 94.75 154 ILE A O 1
ATOM 1251 N N . ASN A 1 155 ? -13.105 1.496 3.622 1.00 94.25 155 ASN A N 1
ATOM 1252 C CA . ASN A 1 155 ? -14.503 1.796 3.909 1.00 94.25 155 ASN A CA 1
ATOM 1253 C C . ASN A 1 155 ? -15.408 0.775 3.221 1.00 94.25 155 ASN A C 1
ATOM 1255 O O . ASN A 1 155 ? -14.983 0.086 2.288 1.00 94.25 155 ASN A O 1
ATOM 1259 N N . ILE A 1 156 ? -16.653 0.690 3.678 1.00 93.38 156 ILE A N 1
ATOM 1260 C CA . ILE A 1 156 ? -17.656 -0.192 3.090 1.00 93.38 156 ILE A CA 1
ATOM 1261 C C . ILE A 1 156 ? -18.521 0.644 2.146 1.00 93.38 156 ILE A C 1
ATOM 1263 O O . ILE A 1 156 ? -19.005 1.722 2.489 1.00 93.38 156 ILE A O 1
ATOM 1267 N N . HIS A 1 157 ? -18.644 0.188 0.905 1.00 92.31 157 HIS A N 1
ATOM 1268 C CA . HIS A 1 157 ? -19.465 0.837 -0.105 1.00 92.31 157 HIS A CA 1
ATOM 1269 C C . HIS A 1 157 ? -20.939 0.806 0.311 1.00 92.31 157 HIS A C 1
ATOM 1271 O O . HIS A 1 157 ? -21.386 -0.177 0.887 1.00 92.31 157 HIS A O 1
ATOM 1277 N N . GLU A 1 158 ? -21.670 1.884 0.014 1.00 90.50 158 GLU A N 1
ATOM 1278 C CA . GLU A 1 158 ? -23.097 2.047 0.354 1.00 90.50 158 GLU A CA 1
ATOM 1279 C C . GLU A 1 158 ? -23.408 2.062 1.861 1.00 90.50 158 GLU A C 1
ATOM 1281 O O . GLU A 1 158 ? -24.570 2.044 2.250 1.00 90.50 158 GLU A O 1
ATOM 1286 N N . MET A 1 159 ? -22.386 2.205 2.712 1.00 88.56 159 MET A N 1
ATOM 1287 C CA . MET A 1 159 ? -22.534 2.386 4.159 1.00 88.56 159 MET A CA 1
ATOM 1288 C C . MET A 1 159 ? -21.815 3.669 4.620 1.00 88.56 159 MET A C 1
ATOM 1290 O O . MET A 1 159 ? -20.761 3.588 5.250 1.00 88.56 159 MET A O 1
ATOM 1294 N N . PRO A 1 160 ? -22.327 4.867 4.267 1.00 82.69 160 PRO A N 1
ATOM 1295 C CA . PRO A 1 160 ? -21.656 6.141 4.552 1.00 82.69 160 PRO A CA 1
ATOM 1296 C C . PRO A 1 160 ? -21.595 6.490 6.045 1.00 82.69 160 PRO A C 1
ATOM 1298 O O . PRO A 1 160 ? -20.722 7.258 6.441 1.00 82.69 160 PRO A O 1
ATOM 1301 N N . ASP A 1 161 ? -22.495 5.926 6.854 1.00 85.81 161 ASP A N 1
ATOM 1302 C CA . ASP A 1 161 ? -22.540 6.144 8.304 1.00 85.81 161 ASP A CA 1
ATOM 1303 C C . ASP A 1 161 ? -21.431 5.384 9.046 1.00 85.81 161 ASP A C 1
ATOM 1305 O O . ASP A 1 161 ? -21.110 5.708 10.188 1.00 85.81 161 ASP A O 1
ATOM 1309 N N . ILE A 1 162 ? -20.814 4.395 8.389 1.00 84.88 162 ILE A N 1
ATOM 1310 C CA . ILE A 1 162 ? -19.676 3.663 8.938 1.00 84.88 162 ILE A CA 1
ATOM 1311 C C . ILE A 1 162 ? -18.397 4.461 8.668 1.00 84.88 162 ILE A C 1
ATOM 1313 O O . ILE A 1 162 ? -18.091 4.765 7.507 1.00 84.88 162 ILE A O 1
ATOM 1317 N N . PRO A 1 163 ? -17.619 4.803 9.710 1.00 85.25 163 PRO A N 1
ATOM 1318 C CA . PRO A 1 163 ? -16.411 5.589 9.540 1.00 85.25 163 PRO A CA 1
ATOM 1319 C C . PRO A 1 163 ? -15.348 4.829 8.737 1.00 85.25 163 PRO A C 1
ATOM 1321 O O . PRO A 1 163 ? -15.320 3.600 8.642 1.00 85.25 163 PRO A O 1
ATOM 1324 N N . VAL A 1 164 ? -14.417 5.588 8.157 1.00 87.75 164 VAL A N 1
ATOM 1325 C CA . VAL A 1 164 ? -13.246 5.007 7.492 1.00 87.75 164 VAL A CA 1
ATOM 1326 C C . VAL A 1 164 ? -12.378 4.301 8.530 1.00 87.75 164 VAL A C 1
ATOM 1328 O O . VAL A 1 164 ? -11.934 4.903 9.508 1.00 87.75 164 VAL A O 1
ATOM 1331 N N . MET A 1 165 ? -12.076 3.035 8.272 1.00 90.88 165 MET A N 1
ATOM 1332 C CA . MET A 1 165 ? -11.282 2.192 9.150 1.00 90.88 165 MET A CA 1
ATOM 1333 C C . MET A 1 165 ? -9.802 2.242 8.804 1.00 90.88 165 MET A C 1
ATOM 1335 O O . MET A 1 165 ? -9.416 2.128 7.639 1.00 90.88 165 MET A O 1
ATOM 1339 N N . VAL A 1 166 ? -8.962 2.353 9.832 1.00 90.06 166 VAL A N 1
ATOM 1340 C CA . VAL A 1 166 ? -7.506 2.262 9.692 1.00 90.06 166 VAL A CA 1
ATOM 1341 C C . VAL A 1 166 ? -7.061 0.825 9.928 1.00 90.06 166 VAL A C 1
ATOM 1343 O O . VAL A 1 166 ? -7.044 0.352 11.061 1.00 90.06 166 VAL A O 1
ATOM 1346 N N . VAL A 1 167 ? -6.668 0.137 8.859 1.00 93.62 167 VAL A N 1
ATOM 1347 C CA . VAL A 1 167 ? -6.221 -1.263 8.928 1.00 93.62 167 VAL A CA 1
ATOM 1348 C C . VAL A 1 167 ? -4.736 -1.356 9.254 1.00 93.62 167 VAL A C 1
ATOM 1350 O O . VAL A 1 167 ? -4.303 -2.261 9.965 1.00 93.62 167 VAL A O 1
ATOM 1353 N N . ALA A 1 168 ? -3.941 -0.430 8.722 1.00 91.62 168 ALA A N 1
ATOM 1354 C CA . ALA A 1 168 ? -2.506 -0.398 8.947 1.00 91.62 168 ALA A CA 1
ATOM 1355 C C . ALA A 1 168 ? -1.962 1.025 8.878 1.00 91.62 168 ALA A C 1
ATOM 1357 O O . ALA A 1 168 ? -2.503 1.867 8.161 1.00 91.62 168 ALA A O 1
ATOM 1358 N N . ILE A 1 169 ? -0.848 1.269 9.564 1.00 90.50 169 ILE A N 1
ATOM 1359 C CA . ILE A 1 169 ? -0.082 2.511 9.452 1.00 90.50 169 ILE A CA 1
ATOM 1360 C C . ILE A 1 169 ? 1.400 2.165 9.375 1.00 90.50 169 ILE A C 1
ATOM 1362 O O . ILE A 1 169 ? 1.956 1.548 10.282 1.00 90.50 169 ILE A O 1
ATOM 1366 N N . TYR A 1 170 ? 2.063 2.616 8.314 1.00 89.75 170 TYR A N 1
ATOM 1367 C CA . TYR A 1 170 ? 3.516 2.742 8.298 1.00 89.75 170 TYR A CA 1
ATOM 1368 C C . TYR A 1 170 ? 3.932 4.170 8.659 1.00 89.75 170 TYR A C 1
ATOM 1370 O O . TYR A 1 170 ? 3.306 5.130 8.213 1.00 89.75 170 TYR A O 1
ATOM 1378 N N . SER A 1 171 ? 5.026 4.300 9.404 1.00 87.56 171 SER A N 1
ATOM 1379 C CA . SER A 1 171 ? 5.641 5.560 9.812 1.00 87.56 171 SER A CA 1
ATOM 1380 C C . SER A 1 171 ? 7.139 5.540 9.547 1.00 87.56 171 SER A C 1
ATOM 1382 O O . SER A 1 171 ? 7.853 4.692 10.080 1.00 87.56 171 SER A O 1
ATOM 1384 N N . GLY A 1 172 ? 7.649 6.484 8.760 1.00 85.44 172 GLY A N 1
ATOM 1385 C CA . GLY A 1 172 ? 9.087 6.584 8.506 1.00 85.44 172 GLY A CA 1
ATOM 1386 C C . GLY A 1 172 ? 9.491 7.890 7.825 1.00 85.44 172 GLY A C 1
ATOM 1387 O O . GLY A 1 172 ? 8.631 8.636 7.369 1.00 85.44 172 GLY A O 1
ATOM 1388 N N . PRO A 1 173 ? 10.796 8.199 7.723 1.00 80.06 173 PRO A N 1
ATOM 1389 C CA . PRO A 1 173 ? 11.306 9.414 7.077 1.00 80.06 173 PRO A CA 1
ATOM 1390 C C . PRO A 1 173 ? 11.098 9.442 5.549 1.00 80.06 173 PRO A C 1
ATOM 1392 O O . PRO A 1 173 ? 11.459 10.404 4.877 1.00 80.06 173 PRO A O 1
ATOM 1395 N N . SER A 1 174 ? 10.591 8.355 4.972 1.00 83.56 174 SER A N 1
ATOM 1396 C CA . SER A 1 174 ? 10.185 8.244 3.573 1.00 83.56 174 SER A CA 1
ATOM 1397 C C . SER A 1 174 ? 9.178 7.106 3.438 1.00 83.56 174 SER A C 1
ATOM 1399 O O . SER A 1 174 ? 8.980 6.354 4.395 1.00 83.56 174 SER A O 1
ATOM 1401 N N . LYS A 1 175 ? 8.576 6.957 2.254 1.00 83.19 175 LYS A N 1
ATOM 1402 C CA . LYS A 1 175 ? 7.694 5.828 1.926 1.00 83.19 175 LYS A CA 1
ATOM 1403 C C . LYS A 1 175 ? 8.304 4.463 2.285 1.00 83.19 175 LYS A C 1
ATOM 1405 O O . LYS A 1 175 ? 9.532 4.349 2.292 1.00 83.19 175 LYS A O 1
ATOM 1410 N N . PRO A 1 176 ? 7.487 3.418 2.522 1.00 83.25 176 PRO A N 1
ATOM 1411 C CA . PRO A 1 176 ? 8.000 2.116 2.928 1.00 83.25 176 PRO A CA 1
ATOM 1412 C C . PRO A 1 176 ? 9.072 1.602 1.962 1.00 83.25 176 PRO A C 1
ATOM 1414 O O . PRO A 1 176 ? 8.853 1.538 0.750 1.00 83.25 176 PRO A O 1
ATOM 1417 N N . ALA A 1 177 ? 10.236 1.220 2.496 1.00 79.31 177 ALA A N 1
ATOM 1418 C CA . ALA A 1 177 ? 11.361 0.767 1.674 1.00 79.31 177 ALA A CA 1
ATOM 1419 C C . ALA A 1 177 ? 11.047 -0.550 0.945 1.00 79.31 177 ALA A C 1
ATOM 1421 O O . ALA A 1 177 ? 11.496 -0.778 -0.176 1.00 79.31 177 ALA A O 1
ATOM 1422 N N . SER A 1 178 ? 10.239 -1.404 1.578 1.00 77.44 178 SER A N 1
ATOM 1423 C CA . SER A 1 178 ? 9.760 -2.662 1.017 1.00 77.44 178 SER A CA 1
ATOM 1424 C C . SER A 1 178 ? 8.246 -2.621 0.880 1.00 77.44 178 SER A C 1
ATOM 1426 O O . SER A 1 178 ? 7.516 -2.729 1.866 1.00 77.44 178 SER A O 1
ATOM 1428 N N . ILE A 1 179 ? 7.771 -2.540 -0.364 1.00 78.38 179 ILE A N 1
ATOM 1429 C CA . ILE A 1 179 ? 6.349 -2.703 -0.680 1.00 78.38 179 ILE A CA 1
ATOM 1430 C C . ILE A 1 179 ? 5.793 -4.026 -0.152 1.00 78.38 179 ILE A C 1
ATOM 1432 O O . ILE A 1 179 ? 4.661 -4.088 0.317 1.00 78.38 179 ILE A O 1
ATOM 1436 N N . ARG A 1 180 ? 6.603 -5.089 -0.204 1.00 74.94 180 ARG A N 1
ATOM 1437 C CA . ARG A 1 180 ? 6.190 -6.407 0.262 1.00 74.94 180 ARG A CA 1
ATOM 1438 C C . ARG A 1 180 ? 5.932 -6.373 1.760 1.00 74.94 180 ARG A C 1
ATOM 1440 O O . ARG A 1 180 ? 4.869 -6.800 2.169 1.00 74.94 180 ARG A O 1
ATOM 1447 N N . HIS A 1 181 ? 6.856 -5.860 2.569 1.00 79.56 181 HIS A N 1
ATOM 1448 C CA . HIS A 1 181 ? 6.633 -5.794 4.019 1.00 79.56 181 HIS A CA 1
ATOM 1449 C C . HIS A 1 181 ? 5.441 -4.906 4.378 1.00 79.56 181 HIS A C 1
ATOM 1451 O O . HIS A 1 181 ? 4.704 -5.239 5.296 1.00 79.56 181 HIS A O 1
ATOM 1457 N N . PHE A 1 182 ? 5.227 -3.833 3.616 1.00 85.00 182 PHE A N 1
ATOM 1458 C CA . PHE A 1 182 ? 4.100 -2.934 3.814 1.00 85.00 182 PHE A CA 1
ATOM 1459 C C . PHE A 1 182 ? 2.743 -3.582 3.495 1.00 85.00 182 PHE A C 1
ATOM 1461 O O . PHE A 1 182 ? 1.824 -3.493 4.295 1.00 85.00 182 PHE A O 1
ATOM 1468 N N . LEU A 1 183 ? 2.605 -4.259 2.349 1.00 86.19 183 LEU A N 1
ATOM 1469 C CA . LEU A 1 183 ? 1.310 -4.792 1.903 1.00 86.19 183 LEU A CA 1
ATOM 1470 C C . LEU A 1 183 ? 1.047 -6.236 2.334 1.00 86.19 183 LEU A C 1
ATOM 1472 O O . LEU A 1 183 ? -0.097 -6.675 2.282 1.00 86.19 183 LEU A O 1
ATOM 1476 N N . ARG A 1 184 ? 2.071 -7.011 2.712 1.00 84.81 184 ARG A N 1
ATOM 1477 C CA . ARG A 1 184 ? 1.922 -8.460 2.917 1.00 84.81 184 ARG A CA 1
ATOM 1478 C C . ARG A 1 184 ? 0.902 -8.821 4.001 1.00 84.81 184 ARG A C 1
ATOM 1480 O O . ARG A 1 184 ? 0.058 -9.651 3.683 1.00 84.81 184 ARG A O 1
ATOM 1487 N N . PRO A 1 185 ? 0.920 -8.218 5.205 1.00 87.06 185 PRO A N 1
ATOM 1488 C CA . PRO A 1 185 ? -0.069 -8.543 6.235 1.00 87.06 185 PRO A CA 1
ATOM 1489 C C . PRO A 1 185 ? -1.502 -8.275 5.759 1.00 87.06 185 PRO A C 1
ATOM 1491 O O . PRO A 1 185 ? -2.358 -9.145 5.876 1.00 87.06 185 PRO A O 1
ATOM 1494 N N . PHE A 1 186 ? -1.711 -7.127 5.103 1.00 91.50 186 PHE A N 1
ATOM 1495 C CA . PHE A 1 186 ? -2.989 -6.747 4.499 1.00 91.50 186 PHE A CA 1
ATOM 1496 C C . PHE A 1 186 ? -3.463 -7.740 3.435 1.00 91.50 186 PHE A C 1
ATOM 1498 O O . PHE A 1 186 ? -4.595 -8.208 3.475 1.00 91.50 186 PHE A O 1
ATOM 1505 N N . VAL A 1 187 ? -2.595 -8.081 2.482 1.00 87.62 187 VAL A N 1
ATOM 1506 C CA . VAL A 1 187 ? -2.935 -8.973 1.366 1.00 87.62 187 VAL A CA 1
ATOM 1507 C C . VAL A 1 187 ? -3.180 -10.404 1.842 1.00 87.62 187 VAL A C 1
ATOM 1509 O O . VAL A 1 187 ? -4.082 -11.063 1.328 1.00 87.62 187 VAL A O 1
ATOM 1512 N N . ASP A 1 188 ? -2.389 -10.902 2.792 1.00 86.50 188 ASP A N 1
ATOM 1513 C CA . ASP A 1 188 ? -2.548 -12.261 3.312 1.00 86.50 188 ASP A CA 1
ATOM 1514 C C . ASP A 1 188 ? -3.880 -12.402 4.071 1.00 86.50 188 ASP A C 1
ATOM 1516 O O . ASP A 1 188 ? -4.620 -13.351 3.809 1.00 86.50 188 ASP A O 1
ATOM 1520 N N . GLU A 1 189 ? -4.237 -11.435 4.926 1.00 93.38 189 GLU A N 1
ATOM 1521 C CA . GLU A 1 189 ? -5.533 -11.439 5.617 1.00 93.38 189 GLU A CA 1
ATOM 1522 C C . GLU A 1 189 ? -6.698 -11.229 4.645 1.00 93.38 189 GLU A C 1
ATOM 1524 O O . GLU A 1 189 ? -7.674 -11.971 4.692 1.00 93.38 189 GLU A O 1
ATOM 1529 N N . LEU A 1 190 ? -6.597 -10.280 3.712 1.00 92.50 190 LEU A N 1
ATOM 1530 C CA . LEU A 1 190 ? -7.663 -10.016 2.746 1.00 92.50 190 LEU A CA 1
ATOM 1531 C C . LEU A 1 190 ? -7.971 -11.240 1.882 1.00 92.50 190 LEU A C 1
ATOM 1533 O O . LEU A 1 190 ? -9.133 -11.585 1.709 1.00 92.50 190 LEU A O 1
ATOM 1537 N N . ASN A 1 191 ? -6.947 -11.938 1.384 1.00 86.81 191 ASN A N 1
ATOM 1538 C CA . ASN A 1 191 ? -7.144 -13.178 0.629 1.00 86.81 191 ASN A CA 1
ATOM 1539 C C . ASN A 1 191 ? -7.779 -14.278 1.487 1.00 86.81 191 ASN A C 1
ATOM 1541 O O . ASN A 1 191 ? -8.593 -15.055 0.988 1.00 86.81 191 ASN A O 1
ATOM 1545 N N . PHE A 1 192 ? -7.400 -14.360 2.765 1.00 91.06 192 PHE A N 1
ATOM 1546 C CA . PHE A 1 192 ? -8.021 -15.289 3.698 1.00 91.06 192 PHE A CA 1
ATOM 1547 C C . PHE A 1 192 ? -9.506 -14.956 3.897 1.00 91.06 192 PHE A C 1
ATOM 1549 O O . PHE A 1 192 ? -10.336 -15.851 3.766 1.00 91.06 192 PHE A O 1
ATOM 1556 N N . LEU A 1 193 ? -9.859 -13.694 4.138 1.00 91.56 193 LEU A N 1
ATOM 1557 C CA . LEU A 1 193 ? -11.243 -13.271 4.367 1.00 91.56 193 LEU A CA 1
ATOM 1558 C C . LEU A 1 193 ? -12.098 -13.353 3.098 1.00 91.56 193 LEU A C 1
ATOM 1560 O O . LEU A 1 193 ? -13.226 -13.814 3.159 1.00 91.56 193 LEU A O 1
ATOM 1564 N N . MET A 1 194 ? -11.564 -13.015 1.924 1.00 91.31 194 MET A N 1
ATOM 1565 C CA . MET A 1 194 ? -12.283 -13.195 0.653 1.00 91.31 194 MET A CA 1
ATOM 1566 C C . MET A 1 194 ? -12.589 -14.669 0.347 1.00 91.31 194 MET A C 1
ATOM 1568 O O . MET A 1 194 ? -13.502 -14.964 -0.416 1.00 91.31 194 MET A O 1
ATOM 1572 N N . LYS A 1 195 ? -11.811 -15.608 0.904 1.00 92.12 195 LYS A N 1
ATOM 1573 C CA . LYS A 1 195 ? -12.041 -17.050 0.744 1.00 92.12 195 LYS A CA 1
ATOM 1574 C C . LYS A 1 195 ? -12.958 -17.623 1.825 1.00 92.12 195 LYS A C 1
ATOM 1576 O O . LYS A 1 195 ? -13.746 -18.516 1.532 1.00 92.12 195 LYS A O 1
ATOM 1581 N N . ASN A 1 196 ? -12.794 -17.176 3.068 1.00 90.75 196 ASN A N 1
ATOM 1582 C CA . ASN A 1 196 ? -13.439 -17.771 4.240 1.00 90.75 196 ASN A CA 1
ATOM 1583 C C . ASN A 1 196 ? -14.540 -16.886 4.839 1.00 90.75 196 ASN A C 1
ATOM 1585 O O . ASN A 1 196 ? -15.121 -17.262 5.847 1.00 90.75 196 ASN A O 1
ATOM 1589 N N . GLY A 1 197 ? -14.840 -15.735 4.246 1.00 92.19 197 GLY A N 1
ATOM 1590 C CA . GLY A 1 197 ? -15.736 -14.730 4.806 1.00 92.19 197 GLY A CA 1
ATOM 1591 C C . GLY A 1 197 ? -15.136 -13.957 5.986 1.00 92.19 197 GLY A C 1
ATOM 1592 O O . GLY A 1 197 ? -14.065 -14.279 6.506 1.00 92.19 197 GLY A O 1
ATOM 1593 N N . VAL A 1 198 ? -15.858 -12.919 6.400 1.00 93.00 198 VAL A N 1
ATOM 1594 C CA . VAL A 1 198 ? -15.597 -12.113 7.598 1.00 93.00 198 VAL A CA 1
ATOM 1595 C C . VAL A 1 198 ? -16.666 -12.404 8.647 1.00 93.00 198 VAL A C 1
ATOM 1597 O O . VAL A 1 198 ? -17.845 -12.522 8.317 1.00 93.00 198 VAL A O 1
ATOM 1600 N N . PHE A 1 199 ? -16.270 -12.529 9.912 1.00 91.12 199 PHE A N 1
ATOM 1601 C CA . PHE A 1 199 ? -17.207 -12.818 11.003 1.00 91.12 199 PHE A CA 1
ATOM 1602 C C . PHE A 1 199 ? -17.645 -11.541 11.728 1.00 91.12 199 PHE A C 1
ATOM 1604 O O . PHE A 1 199 ? -16.805 -10.809 12.245 1.00 91.12 199 PHE A O 1
ATOM 1611 N N . VAL A 1 200 ? -18.950 -11.287 11.804 1.00 90.44 200 VAL A N 1
ATOM 1612 C CA . VAL A 1 200 ? -19.551 -10.161 12.539 1.00 90.44 200 VAL A CA 1
ATOM 1613 C C . VAL A 1 200 ? -20.766 -10.691 13.294 1.00 90.44 200 VAL A C 1
ATOM 1615 O O . VAL A 1 200 ? -21.636 -11.295 12.677 1.00 90.44 200 VAL A O 1
ATOM 1618 N N . ASN A 1 201 ? -20.841 -10.505 14.616 1.00 87.06 201 ASN A N 1
ATOM 1619 C CA . ASN A 1 201 ? -21.960 -10.984 15.450 1.00 87.06 201 ASN A CA 1
ATOM 1620 C C . ASN A 1 201 ? -22.331 -12.459 15.201 1.00 87.06 201 ASN A C 1
ATOM 1622 O O . ASN A 1 201 ? -23.496 -12.799 15.000 1.00 87.06 201 ASN A O 1
ATOM 1626 N N . ASN A 1 202 ? -21.321 -13.333 15.143 1.00 84.88 202 ASN A N 1
ATOM 1627 C CA . ASN A 1 202 ? -21.442 -14.760 14.810 1.00 84.88 202 ASN A CA 1
ATOM 1628 C C . ASN A 1 202 ? -22.047 -15.071 13.424 1.00 84.88 202 ASN A C 1
ATOM 1630 O O . ASN A 1 202 ? -22.309 -16.234 13.120 1.00 84.88 202 ASN A O 1
ATOM 1634 N N . LYS A 1 203 ? -22.224 -14.069 12.559 1.00 89.31 203 LYS A N 1
ATOM 1635 C CA . LYS A 1 203 ? -22.594 -14.235 11.152 1.00 89.31 203 LYS A CA 1
ATOM 1636 C C . LYS A 1 203 ? -21.344 -14.184 10.285 1.00 89.31 203 LYS A C 1
ATOM 1638 O O . LYS A 1 203 ? -20.458 -13.361 10.507 1.00 89.31 203 LYS A O 1
ATOM 1643 N N . GLN A 1 204 ? -21.285 -15.061 9.293 1.00 92.44 204 GLN A N 1
ATOM 1644 C CA . GLN A 1 204 ? -20.219 -15.095 8.300 1.00 92.44 204 GLN A CA 1
ATOM 1645 C C . GLN A 1 204 ? -20.700 -14.375 7.042 1.00 92.44 204 GLN A C 1
ATOM 1647 O O . GLN A 1 204 ? -21.677 -14.795 6.431 1.00 92.44 204 GLN A O 1
ATOM 1652 N N . LEU A 1 205 ? -20.018 -13.297 6.670 1.00 93.38 205 LEU A N 1
ATOM 1653 C CA . LEU A 1 205 ? -20.368 -12.451 5.533 1.00 93.38 205 LEU A CA 1
ATOM 1654 C C . LEU A 1 205 ? -19.331 -12.603 4.422 1.00 93.38 205 LEU A C 1
ATOM 1656 O O . LEU A 1 205 ? -18.140 -12.768 4.698 1.00 93.38 205 LEU A O 1
ATOM 1660 N N . ASP A 1 206 ? -19.766 -12.516 3.167 1.00 94.81 206 ASP A N 1
ATOM 1661 C CA . ASP A 1 206 ? -18.835 -12.458 2.036 1.00 94.81 206 ASP A CA 1
ATOM 1662 C C . ASP A 1 206 ? -18.187 -11.067 1.972 1.00 94.81 206 ASP A C 1
ATOM 1664 O O . ASP A 1 206 ? -18.792 -10.063 2.351 1.00 94.81 206 ASP A O 1
ATOM 1668 N N . ILE A 1 207 ? -16.954 -10.982 1.483 1.00 94.31 207 ILE A N 1
ATOM 1669 C CA . ILE A 1 207 ? -16.226 -9.719 1.347 1.00 94.31 207 ILE A CA 1
ATOM 1670 C C . ILE A 1 207 ? -15.527 -9.658 -0.004 1.00 94.31 207 ILE A C 1
ATOM 1672 O O . ILE A 1 207 ? -14.842 -10.591 -0.420 1.00 94.31 207 ILE A O 1
ATOM 1676 N N . LYS A 1 208 ? -15.673 -8.530 -0.703 1.00 92.69 208 LYS A N 1
ATOM 1677 C CA . LYS A 1 208 ? -15.054 -8.304 -2.013 1.00 92.69 208 LYS A CA 1
ATOM 1678 C C . LYS A 1 208 ? -14.446 -6.916 -2.101 1.00 92.69 208 LYS A C 1
ATOM 1680 O O . LYS A 1 208 ? -15.007 -5.931 -1.628 1.00 92.69 208 LYS A O 1
ATOM 1685 N N . ILE A 1 209 ? -13.302 -6.826 -2.772 1.00 92.69 209 ILE A N 1
ATOM 1686 C CA . ILE A 1 209 ? -12.694 -5.539 -3.109 1.00 92.69 209 ILE A CA 1
ATOM 1687 C C . ILE A 1 209 ? -13.476 -4.929 -4.268 1.00 92.69 209 ILE A C 1
ATOM 1689 O O . ILE A 1 209 ? -13.514 -5.491 -5.361 1.00 92.69 209 ILE A O 1
ATOM 1693 N N . ARG A 1 210 ? -14.043 -3.747 -4.047 1.00 95.12 210 ARG A N 1
ATOM 1694 C CA . ARG A 1 210 ? -14.657 -2.939 -5.101 1.00 95.12 210 ARG A CA 1
ATOM 1695 C C . ARG A 1 210 ? -13.624 -2.077 -5.813 1.00 95.12 210 ARG A C 1
ATOM 1697 O O . ARG A 1 210 ? -13.591 -2.030 -7.040 1.00 95.12 210 ARG A O 1
ATOM 1704 N N . ALA A 1 211 ? -12.796 -1.366 -5.049 1.00 90.31 211 ALA A N 1
ATOM 1705 C CA . ALA A 1 211 ? -11.817 -0.440 -5.604 1.00 90.31 211 ALA A CA 1
ATOM 1706 C C . ALA A 1 211 ? -10.571 -0.310 -4.726 1.00 90.31 211 ALA A C 1
ATOM 1708 O O . ALA A 1 211 ? -10.645 -0.390 -3.502 1.00 90.31 211 ALA A O 1
ATOM 1709 N N . ILE A 1 212 ? -9.438 -0.031 -5.374 1.00 89.94 212 ILE A N 1
ATOM 1710 C CA . ILE A 1 212 ? -8.218 0.448 -4.722 1.00 89.94 212 ILE A CA 1
ATOM 1711 C C . ILE A 1 212 ? -7.997 1.894 -5.167 1.00 89.94 212 ILE A C 1
ATOM 1713 O O . ILE A 1 212 ? -7.834 2.179 -6.357 1.00 89.94 212 ILE A O 1
ATOM 1717 N N . ILE A 1 213 ? -8.014 2.804 -4.204 1.00 89.88 213 ILE A N 1
ATOM 1718 C CA . ILE A 1 213 ? -7.945 4.248 -4.370 1.00 89.88 213 ILE A CA 1
ATOM 1719 C C . ILE A 1 213 ? -6.546 4.697 -3.955 1.00 89.88 213 ILE A C 1
ATOM 1721 O O . ILE A 1 213 ? -6.088 4.450 -2.844 1.00 89.88 213 ILE A O 1
ATOM 1725 N N . ALA A 1 214 ? -5.846 5.327 -4.888 1.00 88.19 214 ALA A N 1
ATOM 1726 C CA . ALA A 1 214 ? -4.516 5.872 -4.671 1.00 88.19 214 ALA A CA 1
ATOM 1727 C C . ALA A 1 214 ? -4.257 6.975 -5.697 1.00 88.19 214 ALA A C 1
ATOM 1729 O O . ALA A 1 214 ? -4.694 6.865 -6.859 1.00 88.19 214 ALA A O 1
ATOM 1730 N N . ASP A 1 215 ? -3.519 8.004 -5.282 1.00 86.19 215 ASP A N 1
ATOM 1731 C CA . ASP A 1 215 ? -2.987 9.023 -6.178 1.00 86.19 215 ASP A CA 1
ATOM 1732 C C . ASP A 1 215 ? -1.954 8.412 -7.153 1.00 86.19 215 ASP A C 1
ATOM 1734 O O . ASP A 1 215 ? -1.626 7.224 -7.095 1.00 86.19 215 ASP A O 1
ATOM 1738 N N . SER A 1 216 ? -1.467 9.180 -8.130 1.00 81.75 216 SER A N 1
ATOM 1739 C CA . SER A 1 216 ? -0.566 8.613 -9.149 1.00 81.75 216 SER A CA 1
ATOM 1740 C C . SER A 1 216 ? 0.783 8.120 -8.578 1.00 81.75 216 SER A C 1
ATOM 1742 O O . SER A 1 216 ? 1.193 7.008 -8.934 1.00 81.75 216 SER A O 1
ATOM 1744 N N . PRO A 1 217 ? 1.480 8.874 -7.700 1.00 83.56 217 PRO A N 1
ATOM 1745 C CA . PRO A 1 217 ? 2.658 8.393 -6.973 1.00 83.56 217 PRO A CA 1
ATOM 1746 C C . PRO A 1 217 ? 2.435 7.114 -6.152 1.00 83.56 217 PRO A C 1
ATOM 1748 O O . PRO A 1 217 ? 3.201 6.155 -6.306 1.00 83.56 217 PRO A O 1
ATOM 1751 N N . ALA A 1 218 ? 1.409 7.073 -5.300 1.00 85.38 218 ALA A N 1
ATOM 1752 C CA . ALA A 1 218 ? 1.096 5.930 -4.451 1.00 85.38 218 ALA A CA 1
ATOM 1753 C C . ALA A 1 218 ? 0.665 4.733 -5.299 1.00 85.38 218 ALA A C 1
ATOM 1755 O O . ALA A 1 218 ? 1.137 3.624 -5.063 1.00 85.38 218 ALA A O 1
ATOM 1756 N N . ARG A 1 219 ? -0.115 4.947 -6.369 1.00 85.00 219 ARG A N 1
ATOM 1757 C CA . ARG A 1 219 ? -0.495 3.898 -7.328 1.00 85.00 219 ARG A CA 1
ATOM 1758 C C . ARG A 1 219 ? 0.714 3.267 -8.009 1.00 85.00 219 ARG A C 1
ATOM 1760 O O . ARG A 1 219 ? 0.767 2.048 -8.155 1.00 85.00 219 ARG A O 1
ATOM 1767 N N . ALA A 1 220 ? 1.683 4.075 -8.435 1.00 80.44 220 ALA A N 1
ATOM 1768 C CA . ALA A 1 220 ? 2.918 3.555 -9.014 1.00 80.44 220 ALA A CA 1
ATOM 1769 C C . ALA A 1 220 ? 3.715 2.746 -7.980 1.00 80.44 220 ALA A C 1
ATOM 1771 O O . ALA A 1 220 ? 4.195 1.653 -8.284 1.00 80.44 220 ALA A O 1
ATOM 1772 N N . PHE A 1 221 ? 3.786 3.246 -6.741 1.00 83.62 221 PHE A N 1
ATOM 1773 C CA . PHE A 1 221 ? 4.416 2.540 -5.633 1.00 83.62 221 PHE A CA 1
ATOM 1774 C C . PHE A 1 221 ? 3.751 1.185 -5.378 1.00 83.62 221 PHE A C 1
ATOM 1776 O O . PHE A 1 221 ? 4.436 0.184 -5.552 1.00 83.62 221 PHE A O 1
ATOM 1783 N N . ILE A 1 222 ? 2.446 1.131 -5.074 1.00 84.69 222 ILE A N 1
ATOM 1784 C CA . ILE A 1 222 ? 1.709 -0.111 -4.752 1.00 84.69 222 ILE A CA 1
ATOM 1785 C C . ILE A 1 222 ? 1.676 -1.125 -5.906 1.00 84.69 222 ILE A C 1
ATOM 1787 O O . ILE A 1 222 ? 1.567 -2.325 -5.673 1.00 84.69 222 ILE A O 1
ATOM 1791 N N . LYS A 1 223 ? 1.784 -0.671 -7.161 1.00 79.81 223 LYS A N 1
ATOM 1792 C CA . LYS A 1 223 ? 1.901 -1.563 -8.325 1.00 79.81 223 LYS A CA 1
ATOM 1793 C C . LYS A 1 223 ? 3.337 -2.044 -8.568 1.00 79.81 223 LYS A C 1
ATOM 1795 O O . LYS A 1 223 ? 3.537 -2.927 -9.395 1.00 79.81 223 LYS A O 1
ATOM 1800 N N . GLY A 1 224 ? 4.337 -1.468 -7.898 1.00 77.25 224 GLY A N 1
ATOM 1801 C CA . GLY A 1 224 ? 5.749 -1.772 -8.136 1.00 77.25 224 GLY A CA 1
ATOM 1802 C C . GLY A 1 224 ? 6.222 -1.363 -9.534 1.00 77.25 224 GLY A C 1
ATOM 1803 O O . GLY A 1 224 ? 7.024 -2.063 -10.146 1.00 77.25 224 GLY A O 1
ATOM 1804 N N . VAL A 1 225 ? 5.698 -0.255 -10.060 1.00 74.75 225 VAL A N 1
ATOM 1805 C CA . VAL A 1 225 ? 5.994 0.261 -11.405 1.00 74.75 225 VAL A CA 1
ATOM 1806 C C . VAL A 1 225 ? 6.662 1.630 -11.327 1.00 74.75 225 VAL A C 1
ATOM 1808 O O . VAL A 1 225 ? 6.625 2.319 -10.306 1.00 74.75 225 VAL A O 1
ATOM 1811 N N . ILE A 1 226 ? 7.280 2.039 -12.433 1.00 72.38 226 ILE A N 1
ATOM 1812 C CA . ILE A 1 226 ? 7.868 3.372 -12.557 1.00 72.38 226 ILE A CA 1
ATOM 1813 C C . ILE A 1 226 ? 6.801 4.468 -12.453 1.00 72.38 226 ILE A C 1
ATOM 1815 O O . ILE A 1 226 ? 5.636 4.271 -12.800 1.00 72.38 226 ILE A O 1
ATOM 1819 N N . SER A 1 227 ? 7.217 5.630 -11.951 1.00 75.69 227 SER A N 1
ATOM 1820 C CA . SER A 1 227 ? 6.337 6.787 -11.778 1.00 75.69 227 SER A CA 1
ATOM 1821 C C . SER A 1 227 ? 5.739 7.239 -13.112 1.00 75.69 227 SER A C 1
ATOM 1823 O O . SER A 1 227 ? 6.394 7.168 -14.150 1.00 75.69 227 SER A O 1
ATOM 1825 N N . PHE A 1 228 ? 4.524 7.784 -13.064 1.00 71.75 228 PHE A N 1
ATOM 1826 C CA . PHE A 1 228 ? 3.814 8.355 -14.213 1.00 71.75 228 PHE A CA 1
ATOM 1827 C C . PHE A 1 228 ? 4.611 9.453 -14.946 1.00 71.75 228 PHE A C 1
ATOM 1829 O O . PHE A 1 228 ? 4.418 9.655 -16.143 1.00 71.75 228 PHE A O 1
ATOM 1836 N N . ASN A 1 229 ? 5.543 10.108 -14.241 1.00 76.12 229 ASN A N 1
ATOM 1837 C CA . ASN A 1 229 ? 6.450 11.126 -14.782 1.00 76.12 229 ASN A CA 1
ATOM 1838 C C . ASN A 1 229 ? 7.659 10.558 -15.549 1.00 76.12 229 ASN A C 1
ATOM 1840 O O . ASN A 1 229 ? 8.461 11.332 -16.061 1.00 76.12 229 ASN A O 1
ATOM 1844 N N . ALA A 1 230 ? 7.853 9.240 -15.590 1.00 76.69 230 ALA A N 1
ATOM 1845 C CA . ALA A 1 230 ? 8.902 8.622 -16.399 1.00 76.69 230 ALA A CA 1
ATOM 1846 C C . ALA A 1 230 ? 8.461 8.518 -17.866 1.00 76.69 230 ALA A C 1
ATOM 1848 O O . ALA A 1 230 ? 7.270 8.436 -18.126 1.00 76.69 230 ALA A O 1
ATOM 1849 N N . LEU A 1 231 ? 9.392 8.439 -18.824 1.00 77.12 231 LEU A N 1
ATOM 1850 C CA . LEU A 1 231 ? 9.043 8.277 -20.249 1.00 77.12 231 LEU A CA 1
ATOM 1851 C C . LEU A 1 231 ? 8.218 7.002 -20.490 1.00 77.12 231 LEU A C 1
ATOM 1853 O O . LEU A 1 231 ? 7.240 7.023 -21.214 1.00 77.12 231 LEU A O 1
ATOM 1857 N N . ASN A 1 232 ? 8.522 5.903 -19.802 1.00 77.69 232 ASN A N 1
ATOM 1858 C CA . ASN A 1 232 ? 7.732 4.667 -19.877 1.00 77.69 232 ASN A CA 1
ATOM 1859 C C . ASN A 1 232 ? 6.660 4.567 -18.766 1.00 77.69 232 ASN A C 1
ATOM 1861 O O . ASN A 1 232 ? 6.200 3.474 -18.439 1.00 77.69 232 ASN A O 1
ATOM 1865 N N . GLY A 1 233 ? 6.282 5.684 -18.142 1.00 77.38 233 GLY A N 1
ATOM 1866 C CA . GLY A 1 233 ? 5.426 5.746 -16.951 1.00 77.38 233 GLY A CA 1
ATOM 1867 C C . GLY A 1 233 ? 3.936 5.470 -17.178 1.00 77.38 233 GLY A C 1
ATOM 1868 O O . GLY A 1 233 ? 3.180 5.431 -16.206 1.00 77.38 233 GLY A O 1
ATOM 1869 N N . CYS A 1 234 ? 3.484 5.269 -18.423 1.00 81.94 234 CYS A N 1
ATOM 1870 C CA . CYS A 1 234 ? 2.088 4.937 -18.688 1.00 81.94 234 CYS A CA 1
ATOM 1871 C C . CYS A 1 234 ? 1.725 3.611 -18.005 1.00 81.94 234 CYS A C 1
ATOM 1873 O O . CYS A 1 234 ? 2.349 2.571 -18.229 1.00 81.94 234 CYS A O 1
ATOM 1875 N N . LEU A 1 235 ? 0.693 3.653 -17.159 1.00 79.31 235 LEU A N 1
ATOM 1876 C CA . LEU A 1 235 ? 0.243 2.507 -16.365 1.00 79.31 235 LEU A CA 1
ATOM 1877 C C . LEU A 1 235 ? -0.657 1.535 -17.135 1.00 79.31 235 LEU A C 1
ATOM 1879 O O . LEU A 1 235 ? -0.943 0.460 -16.604 1.00 79.31 235 LEU A O 1
ATOM 1883 N N . LYS A 1 236 ? -1.134 1.938 -18.318 1.00 82.38 236 LYS A N 1
ATOM 1884 C CA . LYS A 1 236 ? -2.120 1.207 -19.127 1.00 82.38 236 LYS A CA 1
ATOM 1885 C C . LYS A 1 236 ? -1.474 0.529 -20.333 1.00 82.38 236 LYS A C 1
ATOM 1887 O O . LYS A 1 236 ? -1.611 -0.675 -20.491 1.00 82.38 236 LYS A O 1
ATOM 1892 N N . CYS A 1 237 ? -0.703 1.278 -21.116 1.00 84.94 237 CYS A N 1
ATOM 1893 C CA . CYS A 1 237 ? -0.087 0.796 -22.350 1.00 84.94 237 CYS A CA 1
ATOM 1894 C C . CYS A 1 237 ? 1.432 1.009 -22.368 1.00 84.94 237 CYS A C 1
ATOM 1896 O O . CYS A 1 237 ? 2.012 1.627 -21.471 1.00 84.94 237 CYS A O 1
ATOM 1898 N N . THR A 1 238 ? 2.085 0.473 -23.395 1.00 82.62 238 THR A N 1
ATOM 1899 C CA . THR A 1 238 ? 3.539 0.540 -23.599 1.00 82.62 238 THR A CA 1
ATOM 1900 C C . THR A 1 238 ? 4.001 1.815 -24.306 1.00 82.62 238 THR A C 1
ATOM 1902 O O . THR A 1 238 ? 5.137 1.861 -24.772 1.00 82.62 238 THR A O 1
ATOM 1905 N N . SER A 1 239 ? 3.141 2.832 -24.406 1.00 83.19 239 SER A N 1
ATOM 1906 C CA . SER A 1 239 ? 3.488 4.104 -25.047 1.00 83.19 239 SER A CA 1
ATOM 1907 C C . SER A 1 239 ? 4.651 4.774 -24.325 1.00 83.19 239 SER A C 1
ATOM 1909 O O . SER A 1 239 ? 4.668 4.857 -23.093 1.00 83.19 239 SER A O 1
ATOM 1911 N N . GLU A 1 240 ? 5.587 5.300 -25.105 1.00 82.19 240 GLU A N 1
ATOM 1912 C CA . GLU A 1 240 ? 6.686 6.106 -24.599 1.00 82.19 240 GLU A CA 1
ATOM 1913 C C . GLU A 1 240 ? 6.291 7.586 -24.634 1.00 82.19 240 GLU A C 1
ATOM 1915 O O . GLU A 1 240 ? 5.936 8.151 -25.668 1.00 82.19 240 GLU A O 1
ATOM 1920 N N . GLY A 1 241 ? 6.295 8.207 -23.464 1.00 82.62 241 GLY A N 1
ATOM 1921 C CA . GLY A 1 241 ? 6.034 9.620 -23.282 1.00 82.62 241 GLY A CA 1
ATOM 1922 C C . GLY A 1 241 ? 7.192 10.467 -23.796 1.00 82.62 241 GLY A C 1
ATOM 1923 O O . GLY A 1 241 ? 8.353 10.068 -23.758 1.00 82.62 241 GLY A O 1
ATOM 1924 N N . LYS A 1 242 ? 6.871 11.677 -24.242 1.00 81.44 242 LYS A N 1
ATOM 1925 C CA . LYS A 1 242 ? 7.830 12.688 -24.692 1.00 81.44 242 LYS A CA 1
ATOM 1926 C C . LYS A 1 242 ? 7.946 13.774 -23.628 1.00 81.44 242 LYS A C 1
ATOM 1928 O O . LYS A 1 242 ? 6.940 14.202 -23.064 1.00 81.44 242 LYS A O 1
ATOM 1933 N N . SER A 1 243 ? 9.165 14.235 -23.352 1.00 82.00 243 SER A N 1
ATOM 1934 C CA . SER A 1 243 ? 9.373 15.388 -22.469 1.00 82.00 243 SER A CA 1
ATOM 1935 C C . SER A 1 243 ? 9.056 16.674 -23.228 1.00 82.00 243 SER A C 1
ATOM 1937 O O . SER A 1 243 ? 9.760 17.045 -24.164 1.00 82.00 243 SER A O 1
ATOM 1939 N N . ILE A 1 244 ? 7.988 17.356 -22.829 1.00 80.19 244 ILE A N 1
ATOM 1940 C CA . ILE A 1 244 ? 7.536 18.620 -23.402 1.00 80.19 244 ILE A CA 1
ATOM 1941 C C . ILE A 1 244 ? 7.544 19.652 -22.277 1.00 80.19 244 ILE A C 1
ATOM 1943 O O . ILE A 1 244 ? 6.778 19.552 -21.319 1.00 80.19 244 ILE A O 1
ATOM 1947 N N . ARG A 1 245 ? 8.433 20.650 -22.373 1.00 82.38 245 ARG A N 1
ATOM 1948 C CA . ARG A 1 245 ? 8.569 21.740 -21.381 1.00 82.38 245 ARG A CA 1
ATOM 1949 C C . ARG A 1 245 ? 8.728 21.235 -19.933 1.00 82.38 245 ARG A C 1
ATOM 1951 O O . ARG A 1 245 ? 8.126 21.772 -19.008 1.00 82.38 245 ARG A O 1
ATOM 1958 N N . GLY A 1 246 ? 9.515 20.174 -19.741 1.00 74.56 246 GLY A N 1
ATOM 1959 C CA . GLY A 1 246 ? 9.786 19.597 -18.417 1.00 74.56 246 GLY A CA 1
ATOM 1960 C C . GLY A 1 246 ? 8.666 18.719 -17.849 1.00 74.56 246 GLY A C 1
ATOM 1961 O O . GLY A 1 246 ? 8.748 18.312 -16.693 1.00 74.56 246 GLY A O 1
ATOM 1962 N N . ARG A 1 247 ? 7.631 18.404 -18.637 1.00 76.50 247 ARG A N 1
ATOM 1963 C CA . ARG A 1 247 ? 6.576 17.443 -18.284 1.00 76.50 247 ARG A CA 1
ATOM 1964 C C . ARG A 1 247 ? 6.578 16.294 -19.279 1.00 76.50 247 ARG A C 1
ATOM 1966 O O . ARG A 1 247 ? 6.774 16.518 -20.469 1.00 76.50 247 ARG A O 1
ATOM 1973 N N . VAL A 1 248 ? 6.340 15.074 -18.811 1.00 80.12 248 VAL A N 1
ATOM 1974 C CA . VAL A 1 248 ? 6.165 13.932 -19.714 1.00 80.12 248 VAL A CA 1
ATOM 1975 C C . VAL A 1 248 ? 4.721 13.897 -20.202 1.00 80.12 248 VAL A C 1
ATOM 1977 O O . VAL A 1 248 ? 3.791 13.893 -19.399 1.00 80.12 248 VAL A O 1
ATOM 1980 N N . ALA A 1 249 ? 4.546 13.886 -21.521 1.00 82.25 249 ALA A N 1
ATOM 1981 C CA . ALA A 1 249 ? 3.257 13.796 -22.190 1.00 82.25 249 ALA A CA 1
ATOM 1982 C C . ALA A 1 249 ? 3.205 12.552 -23.084 1.00 82.25 249 ALA A C 1
ATOM 1984 O O . ALA A 1 249 ? 4.146 12.265 -23.822 1.00 82.25 249 ALA A O 1
ATOM 1985 N N . TYR A 1 250 ? 2.086 11.833 -23.039 1.00 81.25 250 TYR A N 1
ATOM 1986 C CA . TYR A 1 250 ? 1.815 10.677 -23.893 1.00 81.25 250 TYR A CA 1
ATOM 1987 C C . TYR A 1 250 ? 0.865 11.131 -24.998 1.00 81.25 250 TYR A C 1
ATOM 1989 O O . TYR A 1 250 ? -0.346 11.158 -24.808 1.00 81.25 250 TYR A O 1
ATOM 1997 N N . CYS A 1 251 ? 1.431 11.600 -26.111 1.00 70.06 251 CYS A N 1
ATOM 1998 C CA . CYS A 1 251 ? 0.665 12.241 -27.184 1.00 70.06 251 CYS A CA 1
ATOM 1999 C C . CYS A 1 251 ? -0.117 11.239 -28.044 1.00 70.06 251 CYS A C 1
ATOM 2001 O O . CYS A 1 251 ? -1.159 11.586 -28.586 1.00 70.06 251 CYS A O 1
ATOM 2003 N N . GLU A 1 252 ? 0.371 10.004 -28.146 1.00 67.94 252 GLU A N 1
ATOM 2004 C CA . GLU A 1 252 ? -0.218 8.944 -28.959 1.00 67.94 252 GLU A CA 1
ATOM 2005 C C . GLU A 1 252 ? -0.332 7.691 -28.092 1.00 67.94 252 GLU A C 1
ATOM 2007 O O . GLU A 1 252 ? 0.669 7.071 -27.742 1.00 67.94 252 GLU A O 1
ATOM 2012 N N . CYS A 1 253 ? -1.557 7.327 -27.711 1.00 65.00 253 CYS A N 1
ATOM 2013 C CA . CYS A 1 253 ? -1.842 6.092 -26.973 1.00 65.00 253 CYS A CA 1
ATOM 2014 C C . CYS A 1 253 ? -2.082 4.905 -27.922 1.00 65.00 253 CYS A C 1
ATOM 2016 O O . CYS A 1 253 ? -2.868 4.016 -27.607 1.00 65.00 253 CYS A O 1
ATOM 2018 N N . ILE A 1 254 ? -1.434 4.893 -29.090 1.00 69.19 254 ILE A N 1
ATOM 2019 C CA . ILE A 1 254 ? -1.495 3.791 -30.060 1.00 69.19 254 ILE A CA 1
ATOM 2020 C C . ILE A 1 254 ? -0.368 2.815 -29.714 1.00 69.19 254 ILE A C 1
ATOM 2022 O O . ILE A 1 254 ? 0.635 2.703 -30.412 1.00 69.19 254 ILE A O 1
ATOM 2026 N N . ALA A 1 255 ? -0.486 2.160 -28.565 1.00 78.00 255 ALA A N 1
ATOM 2027 C CA . ALA A 1 255 ? 0.481 1.165 -28.129 1.00 78.00 255 ALA A CA 1
ATOM 2028 C C . ALA A 1 255 ? -0.236 -0.017 -27.496 1.00 78.00 255 ALA A C 1
ATOM 2030 O O . ALA A 1 255 ? -1.330 0.131 -26.956 1.00 78.00 255 ALA A O 1
ATOM 2031 N N . SER A 1 256 ? 0.412 -1.179 -27.529 1.00 84.19 256 SER A N 1
ATOM 2032 C CA . SER A 1 256 ? -0.098 -2.378 -26.873 1.00 84.19 256 SER A CA 1
ATOM 2033 C C . SER A 1 256 ? -0.337 -2.139 -25.385 1.00 84.19 256 SER A C 1
ATOM 2035 O O . SER A 1 256 ? 0.454 -1.466 -24.711 1.00 84.19 256 SER A O 1
ATOM 2037 N N . ASP A 1 257 ? -1.400 -2.736 -24.861 1.00 86.00 257 ASP A N 1
ATOM 2038 C CA . ASP A 1 257 ? -1.655 -2.754 -23.429 1.00 86.00 257 ASP A CA 1
ATOM 2039 C C . ASP A 1 257 ? -0.525 -3.468 -22.681 1.00 86.00 257 ASP A C 1
ATOM 2041 O O . ASP A 1 257 ? 0.122 -4.394 -23.180 1.00 86.00 257 ASP A O 1
ATOM 2045 N N . ARG A 1 258 ? -0.261 -3.020 -21.452 1.00 82.88 258 ARG A N 1
ATOM 2046 C CA . ARG A 1 258 ? 0.669 -3.724 -20.571 1.00 82.88 258 ARG A CA 1
ATOM 2047 C C . ARG A 1 258 ? 0.027 -5.032 -20.122 1.00 82.88 258 ARG A C 1
ATOM 2049 O O . ARG A 1 258 ? -1.086 -5.030 -19.609 1.00 82.88 258 ARG A O 1
ATOM 2056 N N . THR A 1 259 ? 0.767 -6.128 -20.248 1.00 81.44 259 THR A N 1
ATOM 2057 C CA . THR A 1 259 ? 0.327 -7.455 -19.806 1.00 81.44 259 THR A CA 1
ATOM 2058 C C . THR A 1 259 ? 1.002 -7.857 -18.497 1.00 81.44 259 THR A C 1
ATOM 2060 O O . THR A 1 259 ? 2.148 -7.477 -18.230 1.00 81.44 259 THR A O 1
ATOM 2063 N N . ASP A 1 260 ? 0.316 -8.675 -17.697 1.00 74.62 260 ASP A N 1
ATOM 2064 C CA . ASP A 1 260 ? 0.873 -9.264 -16.472 1.00 74.62 260 ASP A CA 1
ATOM 2065 C C . ASP A 1 260 ? 2.134 -10.081 -16.759 1.00 74.62 260 ASP A C 1
ATOM 2067 O O . ASP A 1 260 ? 3.116 -10.004 -16.019 1.00 74.62 260 ASP A O 1
ATOM 2071 N N . GLU A 1 261 ? 2.133 -10.830 -17.861 1.00 78.50 261 GLU A N 1
ATOM 2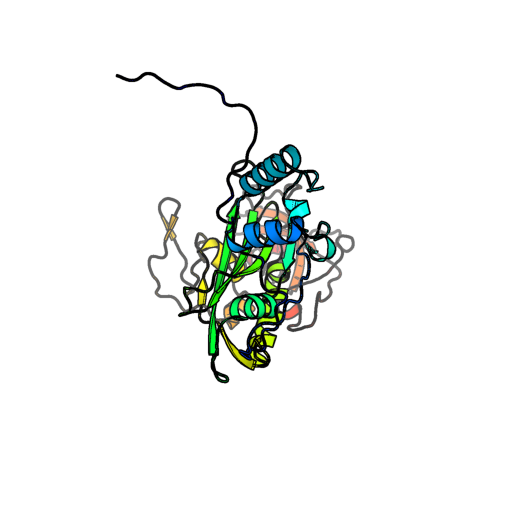072 C CA . GLU A 1 261 ? 3.299 -11.575 -18.328 1.00 78.50 261 GLU A CA 1
ATOM 2073 C C . GLU A 1 261 ? 4.473 -10.630 -18.627 1.00 78.50 261 GLU A C 1
ATOM 2075 O O . GLU A 1 261 ? 5.584 -10.842 -18.140 1.00 78.50 261 GLU A O 1
ATOM 2080 N N . GLY A 1 262 ? 4.229 -9.534 -19.355 1.00 74.19 262 GLY A N 1
ATOM 2081 C CA . GLY A 1 262 ? 5.247 -8.532 -19.668 1.00 74.19 262 GLY A CA 1
ATOM 2082 C C . GLY A 1 262 ? 5.805 -7.837 -18.423 1.00 74.19 262 GLY A C 1
ATOM 2083 O O . GLY A 1 262 ? 7.013 -7.596 -18.344 1.00 74.19 262 GLY A O 1
ATOM 2084 N N . PHE A 1 263 ? 4.950 -7.562 -17.432 1.00 73.88 263 PHE A N 1
ATOM 2085 C CA . PHE A 1 263 ? 5.358 -7.018 -16.136 1.00 73.88 263 PHE A CA 1
ATOM 2086 C C . PHE A 1 263 ? 6.237 -8.005 -15.356 1.00 73.88 263 PHE A C 1
ATOM 2088 O O . PHE A 1 263 ? 7.324 -7.636 -14.906 1.00 73.88 263 PHE A O 1
ATOM 2095 N N . ARG A 1 264 ? 5.815 -9.271 -15.245 1.00 69.19 264 ARG A N 1
ATOM 2096 C CA . ARG A 1 264 ? 6.558 -10.324 -14.529 1.00 69.19 264 ARG A CA 1
ATOM 2097 C C . ARG A 1 264 ? 7.900 -10.634 -15.187 1.00 69.19 264 ARG A C 1
ATOM 2099 O O . ARG A 1 264 ? 8.882 -10.836 -14.481 1.00 69.19 264 ARG A O 1
ATOM 2106 N N . MET A 1 265 ? 7.959 -10.606 -16.517 1.00 64.19 265 MET A N 1
ATOM 2107 C CA . MET A 1 265 ? 9.196 -10.823 -17.266 1.00 64.19 265 MET A CA 1
ATOM 2108 C C . MET A 1 265 ? 10.164 -9.634 -17.236 1.00 64.19 265 MET A C 1
ATOM 2110 O O . MET A 1 265 ? 11.301 -9.791 -17.669 1.00 64.19 265 MET A O 1
ATOM 2114 N N . ARG A 1 266 ? 9.746 -8.457 -16.737 1.00 60.44 266 ARG A N 1
ATOM 2115 C CA . ARG A 1 266 ? 10.564 -7.229 -16.674 1.00 60.44 266 ARG A CA 1
ATOM 2116 C C . ARG A 1 266 ? 11.289 -6.923 -17.996 1.00 60.44 266 ARG A C 1
ATOM 2118 O O . ARG A 1 266 ? 12.458 -6.565 -17.988 1.00 60.44 266 ARG A O 1
ATOM 2125 N N . ARG A 1 267 ? 10.598 -7.041 -19.143 1.00 46.31 267 ARG A N 1
ATOM 2126 C CA . ARG A 1 267 ? 11.200 -6.955 -20.501 1.00 46.31 267 ARG A CA 1
ATOM 2127 C C . ARG A 1 267 ? 11.991 -5.663 -20.802 1.00 46.31 267 ARG A C 1
ATOM 2129 O O . ARG A 1 267 ? 12.699 -5.615 -21.800 1.00 46.31 267 ARG A O 1
ATOM 2136 N N . LYS A 1 268 ? 11.859 -4.618 -19.980 1.00 48.34 268 LYS A N 1
ATOM 2137 C CA . LYS A 1 268 ? 12.711 -3.421 -19.991 1.00 48.34 268 LYS A CA 1
ATOM 2138 C C . LYS A 1 268 ? 13.041 -3.044 -18.547 1.00 48.34 268 LYS A C 1
ATOM 2140 O O . LYS A 1 268 ? 12.185 -2.473 -17.869 1.00 48.34 268 LYS A O 1
ATOM 2145 N N . THR A 1 269 ? 14.262 -3.293 -18.093 1.00 46.12 269 THR A N 1
ATOM 2146 C CA . THR A 1 269 ? 14.813 -2.572 -16.940 1.00 46.12 269 THR A CA 1
ATOM 2147 C C . THR A 1 269 ? 15.636 -1.413 -17.477 1.00 46.12 269 THR A C 1
ATOM 2149 O O . THR A 1 269 ? 16.352 -1.525 -18.468 1.00 46.12 269 THR A O 1
ATOM 2152 N N . THR A 1 270 ? 15.475 -0.243 -16.873 1.00 46.31 270 THR A N 1
ATOM 2153 C CA . THR A 1 270 ? 16.223 0.949 -17.267 1.00 46.31 270 THR A CA 1
ATOM 2154 C C . THR A 1 270 ? 17.419 1.088 -16.337 1.00 46.31 270 THR A C 1
ATOM 2156 O O . THR A 1 270 ? 17.251 1.331 -15.142 1.00 46.31 270 THR A O 1
ATOM 2159 N N . PHE A 1 271 ? 18.626 0.924 -16.876 1.00 50.62 271 PHE A N 1
ATOM 2160 C CA . PHE A 1 271 ? 19.860 1.159 -16.135 1.00 50.62 271 PHE A CA 1
ATOM 2161 C C . PHE A 1 271 ? 20.156 2.666 -16.100 1.00 50.62 271 PHE A C 1
ATOM 2163 O O . PHE A 1 271 ? 20.557 3.266 -17.096 1.00 50.62 271 PHE A O 1
ATOM 2170 N N . HIS A 1 272 ? 19.898 3.308 -14.958 1.00 54.69 272 HIS A N 1
ATOM 2171 C CA . HIS A 1 272 ? 20.119 4.744 -14.787 1.00 54.69 272 HIS A CA 1
ATOM 2172 C C . HIS A 1 272 ? 21.549 5.030 -14.323 1.00 54.69 272 HIS A C 1
ATOM 2174 O O . HIS A 1 272 ? 21.876 4.859 -13.149 1.00 54.69 272 HIS A O 1
ATOM 2180 N N . VAL A 1 273 ? 22.383 5.534 -15.233 1.00 58.94 273 VAL A N 1
ATOM 2181 C CA . VAL A 1 273 ? 23.761 5.946 -14.930 1.00 58.94 273 VAL A CA 1
ATOM 2182 C C . VAL A 1 273 ? 23.826 7.457 -14.722 1.00 58.94 273 VAL A C 1
ATOM 2184 O O . VAL A 1 273 ? 23.255 8.230 -15.491 1.00 58.94 273 VAL A O 1
ATOM 2187 N N . ARG A 1 274 ? 24.508 7.905 -13.662 1.00 60.09 274 ARG A N 1
ATOM 2188 C CA . ARG A 1 274 ? 24.670 9.336 -13.365 1.00 60.09 274 ARG A CA 1
ATOM 2189 C C . ARG A 1 274 ? 25.650 9.998 -14.334 1.00 60.09 274 ARG A C 1
ATOM 219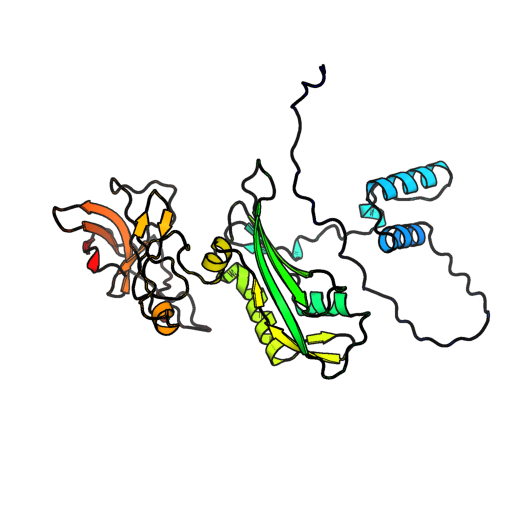1 O O . ARG A 1 274 ? 26.653 9.405 -14.724 1.00 60.09 274 ARG A O 1
ATOM 2198 N N . LYS A 1 275 ? 25.412 11.280 -14.626 1.00 53.09 275 LYS A N 1
ATOM 2199 C CA . LYS A 1 275 ? 26.367 12.134 -15.344 1.00 53.09 275 LYS A CA 1
ATOM 2200 C C . LYS A 1 275 ? 27.674 12.215 -14.540 1.00 53.09 275 LYS A C 1
ATOM 2202 O O . LYS A 1 275 ? 27.649 12.643 -13.388 1.00 53.09 275 LYS A O 1
ATOM 2207 N N . GLY A 1 276 ? 28.782 11.780 -15.141 1.00 60.72 276 GLY A N 1
ATOM 2208 C CA . GLY A 1 276 ? 30.103 11.716 -14.502 1.00 60.72 276 GLY A CA 1
ATOM 2209 C C . GLY A 1 276 ? 30.489 10.350 -13.919 1.00 60.72 276 GLY A C 1
ATOM 2210 O O . GLY A 1 276 ? 31.575 10.241 -13.372 1.00 60.72 276 GLY A O 1
ATOM 2211 N N . PHE A 1 277 ? 29.632 9.327 -14.032 1.00 65.06 277 PHE A N 1
ATOM 2212 C CA . PHE A 1 277 ? 29.938 7.905 -13.780 1.00 65.06 277 PHE A CA 1
ATOM 2213 C C . PHE A 1 277 ? 30.415 7.495 -12.368 1.00 65.06 277 PHE A C 1
ATOM 2215 O O . PHE A 1 277 ? 30.582 6.306 -12.108 1.00 65.06 277 PHE A O 1
ATOM 2222 N N . CYS A 1 278 ? 30.522 8.421 -11.412 1.00 56.19 278 CYS A N 1
ATOM 2223 C CA . CYS A 1 278 ? 30.961 8.121 -10.044 1.00 56.19 278 CYS A CA 1
ATOM 2224 C C . CYS A 1 278 ? 29.809 7.754 -9.086 1.00 56.19 278 CYS A C 1
ATOM 2226 O O . CYS A 1 278 ? 28.784 8.446 -9.021 1.00 56.19 278 CYS A O 1
ATOM 2228 N N . LEU A 1 279 ? 30.016 6.715 -8.267 1.00 52.94 279 LEU A N 1
ATOM 2229 C CA . LEU A 1 279 ? 29.191 6.432 -7.087 1.00 52.94 279 LEU A CA 1
ATOM 2230 C C . LEU A 1 279 ? 29.516 7.415 -5.951 1.00 52.94 279 LEU A C 1
ATOM 2232 O O . LEU A 1 279 ? 30.666 7.801 -5.755 1.00 52.94 279 LEU A O 1
ATOM 2236 N N . ARG A 1 280 ? 28.498 7.802 -5.178 1.00 54.84 280 ARG A N 1
ATOM 2237 C CA . ARG A 1 280 ? 28.661 8.467 -3.877 1.00 54.84 280 ARG A CA 1
ATOM 2238 C C . ARG A 1 280 ? 28.365 7.445 -2.772 1.00 54.84 280 ARG A C 1
ATOM 2240 O O . ARG A 1 280 ? 27.589 6.518 -3.000 1.00 54.84 280 ARG A O 1
ATOM 2247 N N . ASN A 1 281 ? 28.961 7.623 -1.591 1.00 47.91 281 ASN A N 1
ATOM 2248 C CA . ASN A 1 281 ? 28.875 6.684 -0.456 1.00 47.91 281 ASN A CA 1
ATOM 2249 C C . ASN A 1 281 ? 27.451 6.470 0.112 1.00 47.91 281 ASN A C 1
ATOM 2251 O O . ASN A 1 281 ? 27.269 5.663 1.015 1.00 47.91 281 ASN A O 1
ATOM 2255 N N . ASP A 1 282 ? 26.444 7.179 -0.393 1.00 50.69 282 ASP A N 1
ATOM 2256 C CA . ASP A 1 282 ? 25.069 7.239 0.111 1.00 50.69 282 ASP A CA 1
ATOM 2257 C C . ASP A 1 282 ? 24.049 6.438 -0.729 1.00 50.69 282 ASP A C 1
ATOM 2259 O O . ASP A 1 282 ? 22.844 6.531 -0.496 1.00 50.69 282 ASP A O 1
ATOM 2263 N N . GLN A 1 283 ? 24.480 5.669 -1.735 1.00 51.53 283 GLN A N 1
ATOM 2264 C CA . GLN A 1 283 ? 23.573 5.049 -2.712 1.00 51.53 283 GLN A CA 1
ATOM 2265 C C . GLN A 1 283 ? 23.455 3.522 -2.556 1.00 51.53 283 GLN A C 1
ATOM 2267 O O . GLN A 1 283 ? 24.346 2.773 -2.945 1.00 51.53 283 GLN A O 1
ATOM 2272 N N . CYS A 1 284 ? 22.279 3.049 -2.129 1.00 48.50 284 CYS A N 1
ATOM 2273 C CA . CYS A 1 284 ? 21.903 1.626 -2.062 1.00 48.50 284 CYS A CA 1
ATOM 2274 C C . CYS A 1 284 ? 21.708 0.927 -3.432 1.00 48.50 284 CYS A C 1
ATOM 2276 O O . CYS A 1 284 ? 21.377 -0.255 -3.465 1.00 48.50 284 CYS A O 1
ATOM 2278 N N . ASN A 1 285 ? 21.914 1.618 -4.562 1.00 57.66 285 ASN A N 1
ATOM 2279 C CA . ASN A 1 285 ? 21.596 1.128 -5.916 1.00 57.66 285 ASN A CA 1
ATOM 2280 C C . ASN A 1 285 ? 22.840 0.755 -6.745 1.00 57.66 285 ASN A C 1
ATOM 2282 O O . ASN A 1 285 ? 22.854 0.922 -7.960 1.00 57.66 285 ASN A O 1
ATOM 2286 N N . ALA A 1 286 ? 23.897 0.262 -6.099 1.00 73.00 286 ALA A N 1
ATOM 2287 C CA . ALA A 1 286 ? 25.124 -0.161 -6.778 1.00 73.00 286 ALA A CA 1
ATOM 2288 C C . ALA A 1 286 ? 25.043 -1.580 -7.372 1.00 73.00 286 ALA A C 1
ATOM 2290 O O . ALA A 1 286 ? 26.071 -2.116 -7.752 1.00 73.00 286 ALA A O 1
ATOM 2291 N N . TRP A 1 287 ? 23.871 -2.217 -7.436 1.00 80.12 287 TRP A N 1
ATOM 2292 C CA . TRP A 1 287 ? 23.734 -3.614 -7.861 1.00 80.12 287 TRP A CA 1
ATOM 2293 C C . TRP A 1 287 ? 22.818 -3.742 -9.071 1.00 80.12 287 TRP A C 1
ATOM 2295 O O . TRP A 1 287 ? 21.769 -3.102 -9.130 1.00 80.12 287 TRP A O 1
ATOM 2305 N N . PHE A 1 288 ? 23.196 -4.595 -10.016 1.00 78.62 288 PHE A N 1
ATOM 2306 C CA . PHE A 1 288 ? 22.406 -4.905 -11.203 1.00 78.62 288 PHE A CA 1
ATOM 2307 C C . PHE A 1 288 ? 22.551 -6.380 -11.588 1.00 78.62 288 PHE A C 1
ATOM 2309 O O . PHE A 1 288 ? 23.439 -7.082 -11.100 1.00 78.62 288 PHE A O 1
ATOM 2316 N N . LEU A 1 289 ? 21.653 -6.858 -12.448 1.00 81.69 289 LEU A N 1
ATOM 2317 C CA . LEU A 1 289 ? 21.678 -8.213 -12.988 1.00 81.69 289 LEU A CA 1
ATOM 2318 C C . LEU A 1 289 ? 22.019 -8.142 -14.479 1.00 81.69 289 LEU A C 1
ATOM 2320 O O . LEU A 1 289 ? 21.539 -7.252 -15.173 1.00 81.69 289 LEU A O 1
ATOM 2324 N N . THR A 1 290 ? 22.825 -9.066 -14.986 1.00 83.38 290 THR A N 1
ATOM 2325 C CA . THR A 1 290 ? 23.044 -9.215 -16.432 1.00 83.38 290 THR A CA 1
ATOM 2326 C C . THR A 1 290 ? 21.942 -10.064 -17.074 1.00 83.38 290 THR A C 1
ATOM 2328 O O . THR A 1 290 ? 21.242 -10.825 -16.396 1.00 83.38 290 THR A O 1
ATOM 2331 N N . ILE A 1 291 ? 21.817 -10.024 -18.403 1.00 78.75 291 ILE A N 1
ATOM 2332 C CA . ILE A 1 291 ? 20.925 -10.920 -19.165 1.00 78.75 291 ILE A CA 1
ATOM 2333 C C . ILE A 1 291 ? 21.243 -12.395 -18.890 1.00 78.75 291 ILE A C 1
ATOM 2335 O O . ILE A 1 291 ? 20.323 -13.196 -18.715 1.00 78.75 291 ILE A O 1
ATOM 2339 N N . SER A 1 292 ? 22.525 -12.726 -18.721 1.00 82.25 292 SER A N 1
ATOM 2340 C CA . SER A 1 292 ? 23.005 -14.057 -18.327 1.00 82.25 292 SER A CA 1
ATOM 2341 C C . SER A 1 292 ? 22.703 -14.445 -16.870 1.00 82.25 292 SER A C 1
ATOM 2343 O O . SER A 1 292 ? 23.069 -15.537 -16.442 1.00 82.25 292 SER A O 1
ATOM 2345 N N . GLY A 1 293 ? 22.020 -13.590 -16.100 1.00 81.31 293 GLY A N 1
ATOM 2346 C CA . GLY A 1 293 ? 21.606 -13.878 -14.724 1.00 81.31 293 GLY A CA 1
ATOM 2347 C C . GLY A 1 293 ? 22.719 -13.712 -13.689 1.00 81.31 293 GLY A C 1
ATOM 2348 O O . GLY A 1 293 ? 22.634 -14.283 -12.604 1.00 81.31 293 GLY A O 1
ATOM 2349 N N . ILE A 1 294 ? 23.762 -12.945 -14.008 1.00 86.19 294 ILE A N 1
ATOM 2350 C CA . ILE A 1 294 ? 24.884 -12.685 -13.107 1.00 86.19 294 ILE A CA 1
ATOM 2351 C C . ILE A 1 294 ? 24.604 -11.414 -12.310 1.00 86.19 294 ILE A C 1
ATOM 2353 O O . ILE A 1 294 ? 24.296 -10.373 -12.886 1.00 86.19 294 ILE A O 1
ATOM 2357 N N . VAL A 1 295 ? 24.720 -11.494 -10.983 1.00 87.62 295 VAL A N 1
ATOM 2358 C CA . VAL A 1 295 ? 24.597 -10.330 -10.095 1.00 87.62 295 VAL A CA 1
ATOM 2359 C C . VAL A 1 295 ? 25.931 -9.596 -10.046 1.00 87.62 295 VAL A C 1
ATOM 2361 O O . VAL A 1 295 ? 26.968 -10.198 -9.765 1.00 87.62 295 VAL A O 1
ATOM 2364 N N . CYS A 1 296 ? 25.894 -8.294 -10.297 1.00 87.75 296 CYS A N 1
ATOM 2365 C CA . CYS A 1 296 ? 27.068 -7.447 -10.420 1.00 87.75 296 CYS A CA 1
ATOM 2366 C C . CYS A 1 296 ? 26.935 -6.208 -9.537 1.00 87.75 296 CYS A C 1
ATOM 2368 O O . CYS A 1 296 ? 25.870 -5.591 -9.474 1.00 87.75 296 CYS A O 1
ATOM 2370 N N . GLN A 1 297 ? 28.031 -5.823 -8.888 1.00 85.75 297 GLN A N 1
ATOM 2371 C CA . GLN A 1 297 ? 28.166 -4.529 -8.238 1.00 85.75 297 GLN A CA 1
ATOM 2372 C C . GLN A 1 297 ? 28.796 -3.539 -9.216 1.00 85.75 297 GLN A C 1
ATOM 2374 O O . GLN A 1 297 ? 29.923 -3.737 -9.665 1.00 85.75 297 GLN A O 1
ATOM 2379 N N . TYR A 1 298 ? 28.087 -2.464 -9.534 1.00 82.75 298 TYR A N 1
ATOM 2380 C CA . TYR A 1 298 ? 28.601 -1.347 -10.310 1.00 82.75 298 TYR A CA 1
ATOM 2381 C C . TYR A 1 298 ? 29.847 -0.751 -9.653 1.00 82.75 298 TYR A C 1
ATOM 2383 O O . TYR A 1 298 ? 29.849 -0.451 -8.460 1.00 82.75 298 TYR A O 1
ATOM 2391 N N . ALA A 1 299 ? 30.882 -0.544 -10.461 1.00 80.31 299 ALA A N 1
ATOM 2392 C CA . ALA A 1 299 ? 32.092 0.163 -10.072 1.00 80.31 299 ALA A CA 1
ATOM 2393 C C . ALA A 1 299 ? 32.180 1.513 -10.793 1.00 80.31 299 ALA A C 1
ATOM 2395 O O . ALA A 1 299 ? 32.316 2.550 -10.147 1.00 80.31 299 ALA A O 1
ATOM 2396 N N . ASN A 1 300 ? 32.089 1.502 -12.126 1.00 78.19 300 ASN A N 1
ATOM 2397 C CA . ASN A 1 300 ? 32.201 2.697 -12.959 1.00 78.19 300 ASN A CA 1
ATOM 2398 C C . ASN A 1 300 ? 31.547 2.467 -14.332 1.00 78.19 300 ASN A C 1
ATOM 2400 O O . ASN A 1 300 ? 31.175 1.347 -14.666 1.00 78.19 300 ASN A O 1
ATOM 2404 N N . ALA A 1 301 ? 31.441 3.501 -15.156 1.00 80.62 301 ALA A N 1
ATOM 2405 C CA . ALA A 1 301 ? 31.097 3.372 -16.562 1.00 80.62 301 ALA A CA 1
ATOM 2406 C C . ALA A 1 301 ? 31.842 4.416 -17.394 1.00 80.62 301 ALA A C 1
ATOM 2408 O O . ALA A 1 301 ? 32.251 5.459 -16.889 1.00 80.62 301 ALA A O 1
ATOM 2409 N N . VAL A 1 302 ? 32.032 4.126 -18.675 1.00 78.12 302 VAL A N 1
ATOM 2410 C CA . VAL A 1 302 ? 32.671 5.040 -19.623 1.00 78.12 302 VAL A CA 1
ATOM 2411 C C . VAL A 1 302 ? 31.783 5.154 -20.851 1.00 78.12 302 VAL A C 1
ATOM 2413 O O . VAL A 1 302 ? 31.417 4.151 -21.460 1.00 78.12 302 VAL A O 1
ATOM 2416 N N . LEU A 1 303 ? 31.431 6.390 -21.207 1.00 78.44 303 LEU A N 1
ATOM 2417 C CA . LEU A 1 303 ? 30.752 6.688 -22.463 1.00 78.44 303 LEU A CA 1
ATOM 2418 C C . LEU A 1 303 ? 31.778 6.712 -23.595 1.00 78.44 303 LEU A C 1
ATOM 2420 O O . LEU A 1 303 ? 32.741 7.476 -23.554 1.00 78.44 303 LEU A O 1
ATOM 2424 N N . ARG A 1 304 ? 31.537 5.885 -24.605 1.00 77.81 304 ARG A N 1
ATOM 2425 C CA . ARG A 1 304 ? 32.180 5.940 -25.916 1.00 77.81 304 ARG A CA 1
ATOM 2426 C C . ARG A 1 304 ? 31.284 6.700 -26.894 1.00 77.81 304 ARG A C 1
ATOM 2428 O O . ARG A 1 304 ? 30.167 7.078 -26.557 1.00 77.81 304 ARG A O 1
ATOM 2435 N N . GLU A 1 305 ? 31.764 6.893 -28.118 1.00 73.75 305 GLU A N 1
ATOM 2436 C CA . GLU A 1 305 ? 31.053 7.638 -29.169 1.00 73.75 305 GLU A CA 1
ATOM 2437 C C . GLU A 1 305 ? 29.615 7.143 -29.408 1.00 73.75 305 GLU A C 1
ATOM 2439 O O . GLU A 1 305 ? 28.727 7.951 -29.667 1.00 73.75 305 GLU A O 1
ATOM 2444 N N . THR A 1 306 ? 29.367 5.834 -29.278 1.00 76.56 306 THR A N 1
ATOM 2445 C CA . THR A 1 306 ? 28.055 5.219 -29.552 1.00 76.56 306 THR A CA 1
ATOM 2446 C C . THR A 1 306 ? 27.589 4.208 -28.499 1.00 76.56 306 THR A C 1
ATOM 2448 O O . THR A 1 306 ? 26.489 3.670 -28.617 1.00 76.56 306 THR A O 1
ATOM 2451 N N . SER A 1 307 ? 28.385 3.939 -27.460 1.00 78.50 307 SER A N 1
ATOM 2452 C CA . SER A 1 307 ? 28.086 2.915 -26.450 1.00 78.50 307 SER A CA 1
ATOM 2453 C C . SER A 1 307 ? 28.511 3.335 -25.044 1.00 78.50 307 SER A C 1
ATOM 2455 O O . SER A 1 307 ? 29.298 4.261 -24.863 1.00 78.50 307 SER A O 1
ATOM 2457 N N . VAL A 1 308 ? 27.991 2.643 -24.029 1.00 80.00 308 VAL A N 1
ATOM 2458 C CA . VAL A 1 308 ? 28.438 2.786 -22.638 1.00 80.00 308 VAL A CA 1
ATOM 2459 C C . VAL A 1 308 ? 29.005 1.450 -22.177 1.00 80.00 308 VAL A C 1
ATOM 2461 O O . VAL A 1 308 ? 28.287 0.449 -22.162 1.00 80.00 308 VAL A O 1
ATOM 2464 N N . ASP A 1 309 ? 30.271 1.460 -21.771 1.00 80.88 309 ASP A N 1
ATOM 2465 C CA . ASP A 1 309 ? 30.914 0.318 -21.127 1.00 80.88 309 ASP A CA 1
ATOM 2466 C C . ASP A 1 309 ? 30.713 0.434 -19.619 1.00 80.88 309 ASP A C 1
ATOM 2468 O O . ASP A 1 309 ? 31.124 1.425 -19.011 1.00 80.88 309 ASP A O 1
ATOM 2472 N N . VAL A 1 310 ? 30.089 -0.569 -19.004 1.00 83.31 310 VAL A N 1
ATOM 2473 C CA . VAL A 1 310 ? 29.848 -0.610 -17.561 1.00 83.31 310 VAL A CA 1
ATOM 2474 C C . VAL A 1 310 ? 30.858 -1.542 -16.906 1.00 83.31 310 VAL A C 1
ATOM 2476 O O . VAL A 1 310 ? 30.931 -2.725 -17.211 1.00 83.31 310 VAL A O 1
ATOM 2479 N N . PHE A 1 311 ? 31.632 -1.015 -15.971 1.00 84.25 311 PHE A N 1
ATOM 2480 C CA . PHE A 1 311 ? 32.611 -1.748 -15.184 1.00 84.25 311 PHE A CA 1
ATOM 2481 C C . PHE A 1 311 ? 31.981 -2.188 -13.866 1.00 84.25 311 PHE A C 1
ATOM 2483 O O . PHE A 1 311 ? 31.406 -1.373 -13.137 1.00 84.25 311 PHE A O 1
ATOM 2490 N N . ALA A 1 312 ? 32.103 -3.469 -13.536 1.00 87.88 312 ALA A N 1
ATOM 2491 C CA . ALA A 1 312 ? 31.467 -4.036 -12.356 1.00 87.88 312 ALA A CA 1
ATOM 2492 C C . ALA A 1 312 ? 32.274 -5.170 -11.725 1.00 87.88 312 ALA A C 1
ATOM 2494 O O . ALA A 1 312 ? 33.092 -5.801 -12.383 1.00 87.88 312 ALA A O 1
ATOM 2495 N N . LYS A 1 313 ? 32.017 -5.455 -10.449 1.00 89.44 313 LYS A N 1
ATOM 2496 C CA . LYS A 1 313 ? 32.516 -6.649 -9.759 1.00 89.44 313 LYS A CA 1
ATOM 2497 C C . LYS A 1 313 ? 31.422 -7.703 -9.722 1.00 89.44 313 LYS A C 1
ATOM 2499 O O . LYS A 1 313 ? 30.296 -7.422 -9.309 1.00 89.44 313 LYS A O 1
ATOM 2504 N N . LYS A 1 314 ? 31.737 -8.916 -10.163 1.00 91.56 314 LYS A N 1
ATOM 2505 C CA . LYS A 1 314 ? 30.786 -10.031 -10.169 1.00 91.56 314 LYS A CA 1
ATOM 2506 C C . LYS A 1 314 ? 30.602 -10.578 -8.757 1.00 91.56 314 LYS A C 1
ATOM 2508 O O . LYS A 1 314 ? 31.572 -10.773 -8.039 1.00 91.56 314 LYS A O 1
ATOM 2513 N N . LEU A 1 315 ? 29.374 -10.902 -8.379 1.00 90.19 315 LEU A N 1
ATOM 2514 C CA . LEU A 1 315 ? 29.104 -11.658 -7.163 1.00 90.19 315 LEU A CA 1
ATOM 2515 C C . LEU A 1 315 ? 29.311 -13.155 -7.437 1.00 90.19 315 LEU A C 1
ATOM 2517 O O . LEU A 1 315 ? 28.640 -13.731 -8.296 1.00 90.19 315 LEU A O 1
ATOM 2521 N N . LEU A 1 316 ? 30.263 -13.781 -6.738 1.00 88.19 316 LEU A N 1
ATOM 2522 C CA . LEU A 1 316 ? 30.707 -15.151 -7.022 1.00 88.19 316 LEU A CA 1
ATOM 2523 C C . LEU A 1 316 ? 29.655 -16.193 -6.645 1.00 88.19 316 LEU A C 1
ATOM 2525 O O . LEU A 1 316 ? 29.494 -17.196 -7.341 1.00 88.19 316 LEU A O 1
ATOM 2529 N N . ARG A 1 317 ? 28.928 -15.956 -5.551 1.00 84.75 317 ARG A N 1
ATOM 2530 C CA . ARG A 1 317 ? 27.899 -16.864 -5.045 1.00 84.75 317 ARG A CA 1
ATOM 2531 C C . ARG A 1 317 ? 26.589 -16.129 -4.832 1.00 84.75 317 ARG A C 1
ATOM 2533 O O . ARG A 1 317 ? 26.512 -15.107 -4.156 1.00 84.75 317 ARG A O 1
ATOM 2540 N N . THR A 1 318 ? 25.537 -16.697 -5.404 1.00 85.00 318 THR A N 1
ATOM 2541 C CA . THR A 1 318 ? 24.164 -16.242 -5.210 1.00 85.00 318 THR A CA 1
ATOM 2542 C C . THR A 1 318 ? 23.277 -17.432 -4.888 1.00 85.00 318 THR A C 1
ATOM 2544 O O . THR A 1 318 ? 23.511 -18.549 -5.350 1.00 85.00 318 THR A O 1
ATOM 2547 N N . ARG A 1 319 ? 22.253 -17.196 -4.074 1.00 83.31 319 ARG A N 1
ATOM 2548 C CA . ARG A 1 319 ? 21.201 -18.168 -3.774 1.00 83.31 319 ARG A CA 1
ATOM 2549 C C . ARG A 1 319 ? 19.834 -17.509 -3.855 1.00 83.31 319 ARG A C 1
ATOM 2551 O O . ARG A 1 319 ? 19.721 -16.290 -3.716 1.00 83.31 319 ARG A O 1
ATOM 2558 N N . ASP A 1 320 ? 18.809 -18.325 -4.057 1.00 77.62 320 ASP A N 1
ATOM 2559 C CA . ASP A 1 320 ? 17.419 -17.874 -4.018 1.00 77.62 320 ASP A CA 1
ATOM 2560 C C . ASP A 1 320 ? 17.118 -17.303 -2.623 1.00 77.62 320 ASP A C 1
ATOM 2562 O O . ASP A 1 320 ? 17.478 -17.903 -1.606 1.00 77.62 320 ASP A O 1
ATOM 2566 N N . ASP A 1 321 ? 16.473 -16.140 -2.572 1.00 72.62 321 ASP A N 1
ATOM 2567 C CA . ASP A 1 321 ? 16.124 -15.490 -1.305 1.00 72.62 321 ASP A CA 1
ATOM 2568 C C . ASP A 1 321 ? 14.870 -16.120 -0.665 1.00 72.62 321 ASP A C 1
ATOM 2570 O O . ASP A 1 321 ? 14.759 -16.211 0.556 1.00 72.62 321 ASP A O 1
ATOM 2574 N N . PHE A 1 322 ? 13.943 -16.612 -1.494 1.00 63.69 322 PHE A N 1
ATOM 2575 C CA . PHE A 1 322 ? 12.703 -17.279 -1.102 1.00 63.69 322 PHE A CA 1
ATOM 2576 C C . PHE A 1 322 ? 12.162 -18.212 -2.208 1.00 63.69 322 PHE A C 1
ATOM 2578 O O . PHE A 1 322 ? 12.483 -18.090 -3.391 1.00 63.69 322 PHE A O 1
ATOM 2585 N N . LYS A 1 323 ? 11.306 -19.172 -1.825 1.00 71.50 323 LYS A N 1
ATOM 2586 C CA . LYS A 1 323 ? 10.704 -20.152 -2.757 1.00 71.50 323 LYS A CA 1
ATOM 2587 C C . LYS A 1 323 ? 9.173 -20.096 -2.865 1.00 71.50 323 LYS A C 1
ATOM 2589 O O . LYS A 1 323 ? 8.628 -20.702 -3.779 1.00 71.50 323 LYS A O 1
ATOM 2594 N N . TYR A 1 324 ? 8.488 -19.365 -1.983 1.00 54.00 324 TYR A N 1
ATOM 2595 C CA . TYR A 1 324 ? 7.021 -19.309 -1.914 1.00 54.00 324 TYR A CA 1
ATOM 2596 C C . TYR A 1 324 ? 6.508 -17.857 -1.806 1.00 54.00 324 TYR A C 1
ATOM 2598 O O . TYR A 1 324 ? 7.142 -17.036 -1.132 1.00 54.00 324 TYR A O 1
ATOM 2606 N N . PRO A 1 325 ? 5.368 -17.494 -2.432 1.00 43.69 325 PRO A N 1
ATOM 2607 C CA . PRO A 1 325 ? 4.544 -18.291 -3.359 1.00 43.69 325 PRO A CA 1
ATOM 2608 C C . PRO A 1 325 ? 5.121 -18.401 -4.784 1.00 43.69 325 PRO A C 1
ATOM 2610 O O . PRO A 1 325 ? 4.603 -19.156 -5.596 1.00 43.69 325 PRO A O 1
ATOM 2613 N N . PHE A 1 326 ? 6.209 -17.686 -5.085 1.00 52.72 326 PHE A N 1
ATOM 2614 C CA . PHE A 1 326 ? 6.960 -17.807 -6.336 1.00 52.72 326 PHE A CA 1
ATOM 2615 C C . PHE A 1 326 ? 8.446 -17.970 -6.022 1.00 52.72 326 PHE A C 1
ATOM 2617 O O . PHE A 1 326 ? 8.947 -17.377 -5.064 1.00 52.72 326 PHE A O 1
ATOM 2624 N N . ASN A 1 327 ? 9.154 -18.744 -6.843 1.00 69.31 327 ASN A N 1
ATOM 2625 C CA . ASN A 1 327 ? 10.602 -18.874 -6.733 1.00 69.31 327 ASN A CA 1
ATOM 2626 C C . ASN A 1 327 ? 11.280 -17.525 -7.052 1.00 69.31 327 ASN A C 1
ATOM 2628 O O . ASN A 1 327 ? 10.962 -16.897 -8.066 1.00 69.31 327 ASN A O 1
ATOM 2632 N N . SER A 1 328 ? 12.224 -17.084 -6.211 1.00 72.56 328 SER A N 1
ATOM 2633 C CA . SER A 1 328 ? 12.970 -15.835 -6.408 1.00 72.56 328 SER A CA 1
ATOM 2634 C C . SER A 1 328 ? 13.651 -15.707 -7.774 1.00 72.56 328 SER A C 1
ATOM 2636 O O . SER A 1 328 ? 13.780 -14.587 -8.266 1.00 72.56 328 SER A O 1
ATOM 2638 N N . LYS A 1 329 ? 14.011 -16.817 -8.430 1.00 68.62 329 LYS A N 1
ATOM 2639 C CA . LYS A 1 329 ? 14.549 -16.838 -9.799 1.00 68.62 329 LYS A CA 1
ATOM 2640 C C . LYS A 1 329 ? 13.595 -16.213 -10.809 1.00 68.62 329 LYS A C 1
ATOM 2642 O O . LYS A 1 329 ? 14.041 -15.454 -11.660 1.00 68.62 329 LYS A O 1
ATOM 2647 N N . PHE A 1 330 ? 12.287 -16.454 -10.682 1.00 67.12 330 PHE A N 1
ATOM 2648 C CA . PHE A 1 330 ? 11.289 -15.830 -11.561 1.00 67.12 330 PHE A CA 1
ATOM 2649 C C . PHE A 1 330 ? 11.226 -14.312 -11.386 1.00 67.12 330 PHE A C 1
ATOM 2651 O O . PHE A 1 330 ? 10.819 -13.597 -12.293 1.00 67.12 330 PHE A O 1
ATOM 2658 N N . LEU A 1 331 ? 11.626 -13.816 -10.215 1.00 58.22 331 LEU A N 1
ATOM 2659 C CA . LEU A 1 331 ? 11.582 -12.402 -9.860 1.00 58.22 331 LEU A CA 1
ATOM 2660 C C . LEU A 1 331 ? 12.963 -11.736 -9.917 1.00 58.22 331 LEU A C 1
ATOM 2662 O O . LEU A 1 331 ? 13.073 -10.566 -9.538 1.00 58.22 331 LEU A O 1
ATOM 2666 N N . ASN A 1 332 ? 13.998 -12.451 -10.382 1.00 72.19 332 ASN A N 1
ATOM 2667 C CA . ASN A 1 332 ? 15.388 -11.991 -10.395 1.00 72.19 332 ASN A CA 1
ATOM 2668 C C . ASN A 1 332 ? 15.841 -11.467 -9.011 1.00 72.19 332 ASN A C 1
ATOM 2670 O O . ASN A 1 332 ? 16.509 -10.437 -8.915 1.00 72.19 332 ASN A O 1
ATOM 2674 N N . VAL A 1 333 ? 15.416 -12.130 -7.928 1.00 71.56 333 VAL A N 1
ATOM 2675 C CA . VAL A 1 333 ? 15.813 -11.789 -6.554 1.00 71.56 333 VAL A CA 1
ATOM 2676 C C . VAL A 1 333 ? 16.872 -12.782 -6.092 1.00 71.56 333 VAL A C 1
ATOM 2678 O O . VAL A 1 333 ? 16.657 -13.991 -6.103 1.00 71.56 333 VAL A O 1
ATOM 2681 N N . HIS A 1 334 ? 18.020 -12.267 -5.673 1.00 79.25 334 HIS A N 1
ATOM 2682 C CA . HIS A 1 334 ? 19.160 -13.078 -5.268 1.00 79.25 334 HIS A CA 1
ATOM 2683 C C . HIS A 1 334 ? 19.670 -12.600 -3.913 1.00 79.25 334 HIS A C 1
ATOM 2685 O O . HIS A 1 334 ? 19.759 -11.399 -3.665 1.00 79.25 334 HIS A O 1
ATOM 2691 N N . ARG A 1 335 ? 20.042 -13.546 -3.051 1.00 78.88 335 ARG A N 1
ATOM 2692 C CA . ARG A 1 335 ? 20.779 -13.289 -1.814 1.00 78.88 335 ARG A CA 1
ATOM 2693 C C . ARG A 1 335 ? 22.241 -13.677 -2.023 1.00 78.88 335 ARG A C 1
ATOM 2695 O O . ARG A 1 335 ? 22.522 -14.759 -2.538 1.00 78.88 335 ARG A O 1
ATOM 2702 N N . GLY A 1 336 ? 23.162 -12.838 -1.570 1.00 83.00 336 GLY A N 1
ATOM 2703 C CA . GLY A 1 336 ? 24.595 -13.133 -1.558 1.00 83.00 336 GLY A CA 1
ATOM 2704 C C . GLY A 1 336 ? 25.340 -12.260 -0.553 1.00 83.00 336 GLY A C 1
ATOM 2705 O O . GLY A 1 336 ? 24.737 -11.388 0.076 1.00 83.00 336 GLY A O 1
ATOM 2706 N N . SER A 1 337 ? 26.626 -12.541 -0.360 1.00 78.88 337 SER A N 1
ATOM 2707 C CA . SER A 1 337 ? 27.485 -11.825 0.586 1.00 78.88 337 SER A CA 1
ATOM 2708 C C . SER A 1 337 ? 28.385 -10.835 -0.144 1.00 78.88 337 SER A C 1
ATOM 2710 O O . SER A 1 337 ? 29.037 -11.199 -1.117 1.00 78.88 337 SER A O 1
ATOM 2712 N N . ILE A 1 338 ? 28.493 -9.601 0.353 1.00 76.56 338 ILE A N 1
ATOM 2713 C CA . ILE A 1 338 ? 29.412 -8.600 -0.217 1.00 76.56 338 ILE A CA 1
ATOM 2714 C C . ILE A 1 338 ? 30.886 -9.035 -0.132 1.00 76.56 338 ILE A C 1
ATOM 2716 O O . ILE A 1 338 ? 31.700 -8.605 -0.941 1.00 76.56 338 ILE A O 1
ATOM 2720 N N . ASN A 1 339 ? 31.209 -9.939 0.797 1.00 80.94 339 ASN A N 1
ATOM 2721 C CA . ASN A 1 339 ? 32.549 -10.509 0.955 1.00 80.94 339 ASN A CA 1
ATOM 2722 C C . ASN A 1 339 ? 32.879 -11.563 -0.119 1.00 80.94 339 ASN A C 1
ATOM 2724 O O . ASN A 1 339 ? 34.006 -12.035 -0.178 1.00 80.94 339 ASN A O 1
ATOM 2728 N N . GLU A 1 340 ? 31.907 -11.956 -0.947 1.00 86.81 340 GLU A N 1
ATOM 2729 C CA . GLU A 1 340 ? 32.065 -12.937 -2.029 1.00 86.81 340 GLU A CA 1
ATOM 2730 C C . GLU A 1 340 ? 32.057 -12.255 -3.410 1.00 86.81 340 GLU A C 1
ATOM 2732 O O . GLU A 1 340 ? 31.585 -12.823 -4.398 1.00 86.81 340 GLU A O 1
ATOM 2737 N N . LEU A 1 341 ? 32.532 -11.012 -3.483 1.00 85.69 341 LEU A N 1
ATOM 2738 C CA . LEU A 1 341 ? 32.750 -10.315 -4.746 1.00 85.69 341 LEU A CA 1
ATOM 2739 C C . LEU A 1 341 ? 34.052 -10.776 -5.399 1.00 85.69 341 LEU A C 1
ATOM 2741 O O . LEU A 1 341 ? 35.070 -10.942 -4.735 1.00 85.69 341 LEU A O 1
ATOM 2745 N N . ASP A 1 342 ? 34.014 -10.929 -6.717 1.00 88.19 342 ASP A N 1
ATOM 2746 C CA . ASP A 1 342 ? 35.210 -11.084 -7.530 1.00 88.19 342 ASP A CA 1
ATOM 2747 C C . ASP A 1 342 ? 36.082 -9.830 -7.378 1.00 88.19 342 ASP A C 1
ATOM 2749 O O . ASP A 1 342 ? 35.602 -8.691 -7.448 1.00 88.19 342 ASP A O 1
ATOM 2753 N N . GLU A 1 343 ? 37.374 -10.042 -7.156 1.00 81.19 343 GLU A N 1
ATOM 2754 C CA . GLU A 1 343 ? 38.350 -8.962 -7.067 1.00 81.19 343 GLU A CA 1
ATOM 2755 C C . GLU A 1 343 ? 38.570 -8.296 -8.432 1.00 81.19 343 GLU A C 1
ATOM 2757 O O . GLU A 1 343 ? 38.935 -7.118 -8.499 1.00 81.19 343 GLU A O 1
ATOM 2762 N N . ARG A 1 344 ? 38.297 -9.018 -9.527 1.00 84.00 344 ARG A N 1
ATOM 2763 C CA . ARG A 1 344 ? 38.449 -8.530 -10.896 1.00 84.00 344 ARG A CA 1
ATOM 2764 C C . ARG A 1 344 ? 37.236 -7.715 -11.329 1.00 84.00 344 ARG A C 1
ATOM 2766 O O . ARG A 1 344 ? 36.083 -8.114 -11.170 1.00 84.00 344 ARG A O 1
ATOM 2773 N N . ILE A 1 345 ? 37.519 -6.574 -11.951 1.00 85.69 345 ILE A N 1
ATOM 2774 C CA . ILE A 1 345 ? 36.506 -5.762 -12.621 1.00 85.69 345 ILE A CA 1
ATOM 2775 C C . ILE A 1 345 ? 36.225 -6.376 -13.995 1.00 85.69 345 ILE A C 1
ATOM 2777 O O . ILE A 1 345 ? 37.135 -6.546 -14.804 1.00 85.69 345 ILE A O 1
ATOM 2781 N N . ILE A 1 346 ? 34.959 -6.683 -14.256 1.00 86.56 346 ILE A N 1
ATOM 2782 C CA . ILE A 1 346 ? 34.452 -7.123 -15.554 1.00 86.56 346 ILE A CA 1
ATOM 2783 C C . ILE A 1 346 ? 33.817 -5.953 -16.306 1.00 86.56 346 ILE A C 1
ATOM 2785 O O . ILE A 1 346 ? 33.289 -5.022 -15.695 1.00 86.56 346 ILE A O 1
ATOM 2789 N N . ILE A 1 347 ? 33.854 -6.024 -17.636 1.00 86.06 347 ILE A N 1
ATOM 2790 C CA . ILE A 1 347 ? 33.182 -5.077 -18.528 1.00 86.06 347 ILE A CA 1
ATOM 2791 C C . ILE A 1 347 ? 31.863 -5.702 -18.971 1.00 86.06 347 ILE A C 1
ATOM 2793 O O . ILE A 1 347 ? 31.833 -6.838 -19.442 1.00 86.06 347 ILE A O 1
ATOM 2797 N N . VAL A 1 348 ? 30.779 -4.958 -18.805 1.00 84.69 348 VAL A N 1
ATOM 2798 C CA . VAL A 1 348 ? 29.421 -5.328 -19.189 1.00 84.69 348 VAL A CA 1
ATOM 2799 C C . VAL A 1 348 ? 28.919 -4.264 -20.156 1.00 84.69 348 VAL A C 1
ATOM 2801 O O . VAL A 1 348 ? 28.933 -3.074 -19.835 1.00 84.69 348 VAL A O 1
ATOM 2804 N N . GLY A 1 349 ? 28.493 -4.673 -21.350 1.00 82.31 349 GLY A N 1
ATOM 2805 C CA . GLY A 1 349 ? 27.840 -3.756 -22.277 1.00 82.31 349 GLY A CA 1
ATOM 2806 C C . GLY A 1 349 ? 26.506 -3.290 -21.700 1.00 82.31 349 GLY A C 1
ATOM 2807 O O . GLY A 1 349 ? 25.803 -4.069 -21.057 1.00 82.31 349 GLY A O 1
ATOM 2808 N N . ALA A 1 350 ? 26.121 -2.034 -21.930 1.00 74.00 350 ALA A N 1
ATOM 2809 C CA . ALA A 1 350 ? 24.828 -1.526 -21.462 1.00 74.00 350 ALA A CA 1
ATOM 2810 C C . ALA A 1 350 ? 23.636 -2.368 -21.963 1.00 74.00 350 ALA A C 1
ATOM 2812 O O . ALA A 1 350 ? 22.644 -2.514 -21.253 1.00 74.00 350 ALA A O 1
ATOM 2813 N N . GLN A 1 351 ? 23.757 -2.960 -23.153 1.00 76.12 351 GLN A N 1
ATOM 2814 C CA . GLN A 1 351 ? 22.781 -3.882 -23.735 1.00 76.12 351 GLN A CA 1
ATOM 2815 C C . GLN A 1 351 ? 22.681 -5.232 -23.010 1.00 76.12 351 GLN A C 1
ATOM 2817 O O . GLN A 1 351 ? 21.676 -5.915 -23.159 1.00 76.12 351 GLN A O 1
ATOM 2822 N N . ASP A 1 352 ? 23.696 -5.613 -22.231 1.00 78.50 352 ASP A N 1
ATOM 2823 C CA . ASP A 1 352 ? 23.769 -6.895 -21.520 1.00 78.50 352 ASP A CA 1
ATOM 2824 C C . ASP A 1 352 ? 23.251 -6.798 -20.076 1.00 78.50 352 ASP A C 1
ATOM 2826 O O . ASP A 1 352 ? 23.295 -7.775 -19.318 1.00 78.50 352 ASP A O 1
ATOM 2830 N N . ILE A 1 353 ? 22.761 -5.621 -19.681 1.00 76.25 353 ILE A N 1
ATOM 2831 C CA . ILE A 1 353 ? 22.180 -5.346 -18.368 1.00 76.25 353 ILE A CA 1
ATOM 2832 C C . ILE A 1 353 ? 20.672 -5.571 -18.444 1.00 76.25 353 ILE A C 1
ATOM 2834 O O . ILE A 1 353 ? 19.999 -5.066 -19.342 1.00 76.25 353 ILE A O 1
ATOM 2838 N N . LYS A 1 354 ? 20.159 -6.366 -17.503 1.00 64.62 354 LYS A N 1
ATOM 2839 C CA . LYS A 1 354 ? 18.751 -6.746 -17.440 1.00 64.62 354 LYS A CA 1
ATOM 2840 C C . LYS A 1 354 ? 17.876 -5.622 -16.989 1.00 64.62 354 LYS A C 1
ATOM 2842 O O . LYS A 1 354 ? 18.256 -4.936 -16.010 1.00 64.62 354 LYS A O 1
#

pLDDT: mean 73.24, std 20.77, range [20.84, 95.75]

InterPro domains:
  IPR004242 Transposon, En/Spm-like [PF02992] (132-250)

Radius of gyration: 28.35 Å; chains: 1; bounding box: 79×72×78 Å

Sequence (354 aa):
MSKQWNTVVKSTIVMILMMRDVFFIDYLIESSDEEQEAEQNNTEFSVQDALRRWAISKNQTYESIEEVMEIIRRVSNCKLPKDARTLLKINRNPSAEILTVQGGQYWYHGIQKCISNELSHVNLATDATLLINVSIDGLPIFKSSNLQFWPILINIHEMPDIPVMVVAIYSGPSKPASIRHFLRPFVDELNFLMKNGVFVNNKQLDIKIRAIIADSPARAFIKGVISFNALNGCLKCTSEGKSIRGRVAYCECIASDRTDEGFRMRRKTTFHVRKGFCLRNDQCNAWFLTISGIVCQYANAVLRETSVDVFAKKLLRTRDDFKYPFNSKFLNVHRGSINELDERIIIVGAQDIK